Protein AF-A0A6H0A1G0-F1 (afdb_monomer_lite)

pLDDT: mean 89.97, std 9.57, range [40.38, 98.12]

Sequence (195 aa):
MTTATLTSKGQLTVPKEIREFLKIDTGDTIEFVTDPKTNSVTISKKGKLCPTCNGSAILESNNLPCFVCNESGYINLDNGIIPYIMMGIPNRKYKINVSITNQKIDDTNRIQFNIMPKIELISEEYSRELLDSIQDTLQIMIIEEFSPKSVSSEELFKMPSDILLEEILDLVTTKTAKEKVNLWFRYERTPFNKN

Structure (mmCIF, N/CA/C/O backbone):
data_AF-A0A6H0A1G0-F1
#
_entry.id   AF-A0A6H0A1G0-F1
#
loop_
_atom_site.group_PDB
_atom_site.id
_atom_site.type_symbol
_atom_site.label_atom_id
_atom_site.label_alt_id
_atom_site.label_comp_id
_atom_site.label_asym_id
_atom_site.label_entity_id
_atom_site.label_seq_id
_atom_site.pdbx_PDB_ins_code
_atom_site.Cartn_x
_atom_site.Cartn_y
_atom_site.Cartn_z
_atom_site.occupancy
_atom_site.B_iso_or_equiv
_atom_site.auth_seq_id
_atom_site.auth_comp_id
_atom_site.auth_asym_id
_atom_site.auth_atom_id
_atom_site.pdbx_PDB_model_num
ATOM 1 N N . MET A 1 1 ? -2.580 8.389 34.361 1.00 73.06 1 MET A N 1
ATOM 2 C CA . MET A 1 1 ? -3.949 7.978 33.987 1.00 73.06 1 MET A CA 1
ATOM 3 C C . MET A 1 1 ? -4.635 9.218 33.462 1.00 73.06 1 MET A C 1
ATOM 5 O O . MET A 1 1 ? -4.773 10.169 34.220 1.00 73.06 1 MET A O 1
ATOM 9 N N . THR A 1 2 ? -4.964 9.242 32.176 1.00 83.81 2 THR A N 1
ATOM 10 C CA . THR A 1 2 ? -5.506 10.435 31.513 1.00 83.81 2 THR A CA 1
ATOM 11 C C . THR A 1 2 ? -7.004 10.226 31.313 1.00 83.81 2 THR A C 1
ATOM 13 O O . THR A 1 2 ? -7.416 9.168 30.845 1.00 83.81 2 THR A O 1
ATOM 16 N N . THR A 1 3 ? -7.825 11.191 31.724 1.00 87.12 3 THR A N 1
ATOM 17 C CA . THR A 1 3 ? -9.290 11.121 31.630 1.00 87.12 3 THR A CA 1
ATOM 18 C C . THR A 1 3 ? -9.810 12.169 30.649 1.00 87.12 3 THR A C 1
ATOM 20 O O . THR A 1 3 ? -9.157 13.180 30.391 1.00 87.12 3 THR A O 1
ATOM 23 N N . ALA A 1 4 ? -10.985 11.917 30.076 1.00 89.12 4 ALA A N 1
ATOM 24 C CA . ALA A 1 4 ? -11.684 12.853 29.206 1.00 89.12 4 ALA A CA 1
ATOM 25 C C . ALA A 1 4 ? -13.175 12.855 29.555 1.00 89.12 4 ALA A C 1
ATOM 27 O O . ALA A 1 4 ? -13.741 11.819 29.904 1.00 89.12 4 ALA A O 1
ATOM 28 N N . THR A 1 5 ? -13.806 14.024 29.469 1.00 92.31 5 THR A N 1
ATOM 29 C CA . THR A 1 5 ? -15.229 14.197 29.779 1.00 92.31 5 THR A CA 1
ATOM 30 C C . THR A 1 5 ? -16.052 14.086 28.505 1.00 92.31 5 THR A C 1
ATOM 32 O O . THR A 1 5 ? -15.745 14.738 27.506 1.00 92.31 5 THR A O 1
ATOM 35 N N . LEU A 1 6 ? -17.118 13.288 28.548 1.00 92.56 6 LEU A N 1
ATOM 36 C CA . LEU A 1 6 ? -18.106 13.237 27.479 1.00 92.56 6 LEU A CA 1
ATOM 37 C C . LEU A 1 6 ? -18.897 14.549 27.462 1.00 92.56 6 LEU A C 1
ATOM 39 O O . LEU A 1 6 ? -19.506 14.939 28.458 1.00 92.56 6 LEU A O 1
ATOM 43 N N . THR A 1 7 ? -18.881 15.243 26.332 1.00 93.81 7 THR A N 1
ATOM 44 C CA . THR A 1 7 ? -19.671 16.467 26.160 1.00 93.81 7 THR A CA 1
ATOM 45 C C . THR A 1 7 ? -21.161 16.148 26.018 1.00 93.81 7 THR A C 1
ATOM 47 O O . THR A 1 7 ? -21.547 15.027 25.687 1.00 93.81 7 THR A O 1
ATOM 50 N N . SER A 1 8 ? -22.022 17.158 26.170 1.00 91.69 8 SER A N 1
ATOM 51 C CA . SER A 1 8 ? -23.473 17.019 25.954 1.00 91.69 8 SER A CA 1
ATOM 52 C C . SER A 1 8 ? -23.854 16.574 24.537 1.00 91.69 8 SER A C 1
ATOM 54 O O . SER A 1 8 ? -24.957 16.082 24.325 1.00 91.69 8 SER A O 1
ATOM 56 N N . LYS A 1 9 ? -22.943 16.718 23.568 1.00 94.75 9 LYS A N 1
ATOM 57 C CA . LYS A 1 9 ? -23.108 16.250 22.185 1.00 94.75 9 LYS A CA 1
ATOM 58 C C . LYS A 1 9 ? -22.614 14.815 21.967 1.00 94.75 9 LYS A C 1
ATOM 60 O O . LYS A 1 9 ? -22.512 14.385 20.824 1.00 94.75 9 LYS A O 1
ATOM 65 N N . GLY A 1 10 ? -22.251 14.094 23.029 1.00 91.56 10 GLY A N 1
ATOM 66 C CA . GLY A 1 10 ? -21.721 12.733 22.931 1.00 91.56 10 GLY A CA 1
ATOM 67 C C . GLY A 1 10 ? -20.302 12.654 22.356 1.00 91.56 10 GLY A C 1
ATOM 68 O O . GLY A 1 10 ? -19.885 11.594 21.908 1.00 91.56 10 GLY A O 1
ATOM 69 N N . GLN A 1 11 ? -19.552 13.760 22.348 1.00 92.88 11 GLN A N 1
ATOM 70 C CA . GLN A 1 11 ? -18.170 13.788 21.860 1.00 92.88 11 GLN A CA 1
ATOM 71 C C . GLN A 1 11 ? -17.193 13.606 23.022 1.00 92.88 11 GLN A C 1
ATOM 73 O O . GLN A 1 11 ? -17.348 14.260 24.058 1.00 92.88 11 GLN A O 1
ATOM 78 N N . LEU A 1 12 ? -16.180 12.763 22.824 1.00 91.31 12 LEU A N 1
ATOM 79 C CA . LEU A 1 12 ? -15.031 12.602 23.712 1.00 91.31 12 LEU A CA 1
ATOM 80 C C . LEU A 1 12 ? -13.785 13.155 23.011 1.00 91.31 12 LEU A C 1
ATOM 82 O O . LEU A 1 12 ? -13.520 12.820 21.858 1.00 91.31 12 LEU A O 1
ATOM 86 N N . THR A 1 13 ? -12.996 13.965 23.710 1.00 90.75 13 THR A N 1
ATOM 87 C CA . THR A 1 13 ? -11.708 14.439 23.193 1.00 90.75 13 THR A CA 1
ATOM 88 C C . THR A 1 13 ? -10.614 13.442 23.549 1.00 90.75 13 THR A C 1
ATOM 90 O O . THR A 1 13 ? -10.394 13.182 24.730 1.00 90.75 13 THR A O 1
ATOM 93 N N . VAL A 1 14 ? -9.886 12.925 22.554 1.00 90.56 14 VAL A N 1
ATOM 94 C CA . VAL A 1 14 ? -8.686 12.113 22.807 1.00 90.56 14 VAL A CA 1
ATOM 95 C C . VAL A 1 14 ? -7.584 13.032 23.362 1.00 90.56 14 VAL A C 1
ATOM 97 O O . VAL A 1 14 ? -7.175 13.974 22.666 1.00 90.56 14 VAL A O 1
ATOM 100 N N . PRO A 1 15 ? -7.105 12.813 24.603 1.00 91.75 15 PRO A N 1
ATOM 101 C CA . PRO A 1 15 ? -6.085 13.663 25.210 1.00 91.75 15 PRO A CA 1
ATOM 102 C C . PRO A 1 15 ? -4.814 13.736 24.359 1.00 91.75 15 PRO A C 1
ATOM 104 O O . PRO A 1 15 ? -4.459 12.767 23.690 1.00 91.75 15 PRO A O 1
ATOM 107 N N . LYS A 1 16 ? -4.116 14.879 24.398 1.00 91.12 16 LYS A N 1
ATOM 108 C CA . LYS A 1 16 ? -2.924 15.136 23.568 1.00 91.12 16 LYS A CA 1
ATOM 109 C C . LYS A 1 16 ? -1.878 14.022 23.690 1.00 91.12 16 LYS A C 1
ATOM 111 O O . LYS A 1 16 ? -1.447 13.506 22.671 1.00 91.12 16 LYS A O 1
ATOM 116 N N . GLU A 1 17 ? -1.570 13.602 24.914 1.00 90.88 17 GLU A N 1
ATOM 117 C CA . GLU A 1 17 ? -0.605 12.529 25.197 1.00 90.88 17 GLU A CA 1
ATOM 118 C C . GLU A 1 17 ? -0.975 11.208 24.505 1.00 90.88 17 GLU A C 1
ATOM 120 O O . GLU A 1 17 ? -0.115 10.525 23.960 1.00 90.88 17 GLU A O 1
ATOM 125 N N . ILE A 1 18 ? -2.269 10.865 24.478 1.00 90.62 18 ILE A N 1
ATOM 126 C CA . ILE A 1 18 ? -2.763 9.649 23.821 1.00 90.62 18 ILE A CA 1
ATOM 127 C C . ILE A 1 18 ? -2.725 9.803 22.298 1.00 90.62 18 ILE A C 1
ATOM 129 O O . ILE A 1 18 ? -2.357 8.857 21.608 1.00 90.62 18 ILE A O 1
ATOM 133 N N . ARG A 1 19 ? -3.065 10.986 21.765 1.00 90.88 19 ARG A N 1
ATOM 134 C CA . ARG A 1 19 ? -2.966 11.259 20.322 1.00 90.88 19 ARG A CA 1
ATOM 135 C C . ARG A 1 19 ? -1.532 11.161 19.826 1.00 90.88 19 ARG A C 1
ATOM 137 O O . ARG A 1 19 ? -1.302 10.511 18.819 1.00 90.88 19 ARG A O 1
ATOM 144 N N . GLU A 1 20 ? -0.583 11.754 20.543 1.00 90.12 20 GLU A N 1
ATOM 145 C CA . GLU A 1 20 ? 0.841 11.689 20.197 1.00 90.12 20 GLU A CA 1
ATOM 146 C C . GLU A 1 20 ? 1.367 10.254 20.292 1.00 90.12 20 GLU A C 1
ATOM 148 O O . GLU A 1 20 ? 2.048 9.785 19.383 1.00 90.12 20 GLU A O 1
ATOM 153 N N . PHE A 1 21 ? 0.989 9.527 21.348 1.00 88.06 21 PHE A N 1
ATOM 154 C CA . PHE A 1 21 ? 1.384 8.133 21.530 1.00 88.06 21 PHE A CA 1
ATOM 155 C C . PHE A 1 21 ? 0.849 7.213 20.423 1.00 88.06 21 PHE A C 1
ATOM 157 O O . PHE A 1 21 ? 1.590 6.388 19.892 1.00 88.06 21 PHE A O 1
ATOM 164 N N . LEU A 1 22 ? -0.425 7.366 20.051 1.00 85.31 22 LEU A N 1
ATOM 165 C CA . LEU A 1 22 ? -1.078 6.569 19.006 1.00 85.31 22 LEU A CA 1
ATOM 166 C C . LEU A 1 22 ? -0.901 7.148 17.593 1.00 85.31 22 LEU A C 1
ATOM 168 O O . LEU A 1 22 ? -1.444 6.582 16.645 1.00 85.31 22 LEU A O 1
ATOM 172 N N . LYS A 1 23 ? -0.176 8.269 17.449 1.00 86.88 23 LYS A N 1
ATOM 173 C CA . LYS A 1 23 ? -0.014 9.027 16.195 1.00 86.88 23 LYS A CA 1
ATOM 174 C C . LYS A 1 23 ? -1.352 9.293 15.493 1.00 86.88 23 LYS A C 1
ATOM 176 O O . LYS A 1 23 ? -1.512 9.016 14.305 1.00 86.88 23 LYS A O 1
ATOM 181 N N . ILE A 1 24 ? -2.340 9.753 16.258 1.00 87.00 24 ILE A N 1
ATOM 182 C CA . ILE A 1 24 ? -3.670 10.105 15.755 1.00 87.00 24 ILE A CA 1
ATOM 183 C C . ILE A 1 24 ? -3.677 11.581 15.365 1.00 87.00 24 ILE A C 1
ATOM 185 O O . ILE A 1 24 ? -3.591 12.459 16.230 1.00 87.00 24 ILE A O 1
ATOM 189 N N . ASP A 1 25 ? -3.874 11.827 14.077 1.00 85.56 25 ASP A N 1
ATOM 190 C CA . ASP A 1 25 ? -3.987 13.142 13.469 1.00 85.56 25 ASP A CA 1
ATOM 191 C C . ASP A 1 25 ? -5.432 13.456 13.056 1.00 85.56 25 ASP A C 1
ATOM 193 O O . ASP A 1 25 ? -6.326 12.605 13.022 1.00 85.56 25 ASP A O 1
ATOM 197 N N . THR A 1 26 ? -5.692 14.730 12.767 1.00 84.94 26 THR A N 1
ATOM 198 C CA . THR A 1 26 ? -7.000 15.173 12.275 1.00 84.94 26 THR A CA 1
ATOM 199 C C . THR A 1 26 ? -7.345 14.454 10.970 1.00 84.94 26 THR A C 1
ATOM 201 O O . THR A 1 26 ? -6.572 14.488 10.019 1.00 84.94 26 THR A O 1
ATOM 204 N N . GLY A 1 27 ? -8.536 13.853 10.910 1.00 80.25 27 GLY A N 1
ATOM 205 C CA . GLY A 1 27 ? -9.011 13.105 9.741 1.00 80.25 27 GLY A CA 1
ATOM 206 C C . GLY A 1 27 ? -8.752 11.598 9.811 1.00 80.25 27 GLY A C 1
ATOM 207 O O . GLY A 1 27 ? -9.331 10.858 9.016 1.00 80.25 27 GLY A O 1
ATOM 208 N N . ASP A 1 28 ? -7.965 11.125 10.783 1.00 81.94 28 ASP A N 1
ATOM 209 C CA . ASP A 1 28 ? -7.807 9.693 11.019 1.00 81.94 28 ASP A CA 1
ATOM 210 C C . ASP A 1 28 ? -9.130 9.046 11.445 1.00 81.94 28 ASP A C 1
ATOM 212 O O . ASP A 1 28 ? -9.919 9.593 12.220 1.00 81.94 28 ASP A O 1
ATOM 216 N N . THR A 1 29 ? -9.359 7.830 10.954 1.00 83.50 29 THR A N 1
ATOM 217 C CA . THR A 1 29 ? -10.499 7.014 11.376 1.00 83.50 29 THR A CA 1
ATOM 218 C C . THR A 1 29 ? -10.122 6.232 12.629 1.00 83.50 29 THR A C 1
ATOM 220 O O . THR A 1 29 ? -9.091 5.566 12.656 1.00 83.50 29 THR A O 1
ATOM 223 N N . ILE A 1 30 ? -10.965 6.277 13.660 1.00 86.62 30 ILE A N 1
ATOM 224 C CA . ILE A 1 30 ? -10.773 5.526 14.906 1.00 86.62 30 ILE A CA 1
ATOM 225 C C . ILE A 1 30 ? -11.772 4.375 14.954 1.00 86.62 30 ILE A C 1
ATOM 227 O O . ILE A 1 30 ? -12.968 4.566 14.733 1.00 86.62 30 ILE A O 1
ATOM 231 N N . GLU A 1 31 ? -11.276 3.177 15.226 1.00 87.00 31 GLU A N 1
ATOM 232 C CA . GLU A 1 31 ? -12.092 2.001 15.484 1.00 87.00 31 GLU A CA 1
ATOM 233 C C . GLU A 1 31 ? -12.394 1.901 16.981 1.00 87.00 31 GLU A C 1
ATOM 235 O O . GLU A 1 31 ? -11.521 2.105 17.826 1.00 87.00 31 GLU A O 1
ATOM 240 N N . PHE A 1 32 ? -13.654 1.604 17.297 1.00 90.00 32 PHE A N 1
ATOM 241 C CA . PHE A 1 32 ? -14.140 1.405 18.655 1.00 90.00 32 PHE A CA 1
ATOM 242 C C . PHE A 1 32 ? -14.609 -0.039 18.792 1.00 90.00 32 PHE A C 1
ATOM 244 O O . PHE A 1 32 ? -15.516 -0.468 18.079 1.00 90.00 32 PHE A O 1
ATOM 251 N N . VAL A 1 33 ? -14.020 -0.772 19.733 1.00 90.50 33 VAL A N 1
ATOM 252 C CA . VAL A 1 33 ? -14.414 -2.146 20.053 1.00 90.50 33 VAL A CA 1
ATOM 253 C C . VAL A 1 33 ? -14.913 -2.185 21.489 1.00 90.50 33 VAL A C 1
ATOM 255 O O . VAL A 1 33 ? -14.173 -1.878 22.422 1.00 90.50 33 VAL A O 1
ATOM 258 N N . THR A 1 34 ? -16.180 -2.546 21.672 1.00 94.88 34 THR A N 1
ATOM 259 C CA . THR A 1 34 ? -16.794 -2.710 22.995 1.00 94.88 34 THR A CA 1
ATOM 260 C C . THR A 1 34 ? -16.495 -4.098 23.553 1.00 94.88 34 THR A C 1
ATOM 262 O O . THR A 1 34 ? -16.713 -5.089 22.855 1.00 94.88 34 THR A O 1
ATOM 265 N N . ASP A 1 35 ? -16.095 -4.184 24.819 1.00 94.69 35 ASP A N 1
ATOM 266 C CA . ASP A 1 35 ? -16.050 -5.434 25.578 1.00 94.69 35 ASP A CA 1
ATOM 267 C C . ASP A 1 35 ? -17.160 -5.440 26.647 1.00 94.69 35 ASP A C 1
ATOM 269 O O . ASP A 1 35 ? -17.026 -4.795 27.694 1.00 94.69 35 ASP A O 1
ATOM 273 N N . PRO A 1 36 ? -18.259 -6.188 26.421 1.00 94.56 36 PRO A N 1
ATOM 274 C CA . PRO A 1 36 ? -19.371 -6.265 27.363 1.00 94.56 36 PRO A CA 1
ATOM 275 C C . PRO A 1 36 ? -19.003 -6.891 28.712 1.00 94.56 36 PRO A C 1
ATOM 277 O O . PRO A 1 36 ? -19.686 -6.638 29.699 1.00 94.56 36 PRO A O 1
ATOM 280 N N . LYS A 1 37 ? -17.951 -7.722 28.780 1.00 96.12 37 LYS A N 1
ATOM 281 C CA . LYS A 1 37 ? -17.573 -8.424 30.018 1.00 96.12 37 LYS A CA 1
ATOM 282 C C . LYS A 1 37 ? -16.894 -7.490 31.007 1.00 96.12 37 LYS A C 1
ATOM 284 O O . LYS A 1 37 ? -17.118 -7.597 32.209 1.00 96.12 37 LYS A O 1
ATOM 289 N N . THR A 1 38 ? -16.055 -6.595 30.495 1.00 95.81 38 THR A N 1
ATOM 290 C CA . THR A 1 38 ? -15.317 -5.613 31.299 1.00 95.81 38 THR A CA 1
ATOM 291 C C . THR A 1 38 ? -15.997 -4.247 31.331 1.00 95.81 38 THR A C 1
ATOM 293 O O . THR A 1 38 ? -15.533 -3.358 32.042 1.00 95.81 38 THR A O 1
ATOM 296 N N . ASN A 1 39 ? -17.100 -4.082 30.588 1.00 94.50 39 ASN A N 1
ATOM 297 C CA . ASN A 1 39 ? -17.787 -2.810 30.377 1.00 94.50 39 ASN A CA 1
ATOM 298 C C . ASN A 1 39 ? -16.815 -1.709 29.921 1.00 94.50 39 ASN A C 1
ATOM 300 O O . ASN A 1 39 ? -16.806 -0.595 30.448 1.00 94.50 39 ASN A O 1
ATOM 304 N N . SER A 1 40 ? -15.948 -2.057 28.970 1.00 94.12 40 SER A N 1
ATOM 305 C CA . SER A 1 40 ? -14.893 -1.176 28.476 1.00 94.12 40 SER A CA 1
ATOM 306 C C . SER A 1 40 ? -14.964 -1.001 26.961 1.00 94.12 40 SER A C 1
ATOM 308 O O . SER A 1 40 ? -15.618 -1.767 26.249 1.00 94.12 40 SER A O 1
ATOM 310 N N . VAL A 1 41 ? -14.302 0.044 26.467 1.00 91.56 41 VAL A N 1
ATOM 311 C CA . VAL A 1 41 ? -14.138 0.304 25.036 1.00 91.56 41 VAL A CA 1
ATOM 312 C C . VAL A 1 41 ? -12.654 0.423 24.750 1.00 91.56 41 VAL A C 1
ATOM 314 O O . VAL A 1 41 ? -11.956 1.211 25.388 1.00 91.56 41 VAL A O 1
ATOM 317 N N . THR A 1 42 ? -12.183 -0.349 23.779 1.00 90.94 42 THR A N 1
ATOM 318 C CA . THR A 1 42 ? -10.842 -0.201 23.220 1.00 90.94 42 THR A CA 1
ATOM 319 C C . THR A 1 42 ? -10.934 0.680 21.986 1.00 90.94 42 THR A C 1
ATOM 321 O O . THR A 1 42 ? -11.811 0.480 21.145 1.00 90.94 42 THR A O 1
ATOM 324 N N . ILE A 1 43 ? -10.033 1.655 21.897 1.00 88.25 43 ILE A N 1
ATOM 325 C CA . ILE A 1 43 ? -9.878 2.506 20.720 1.00 88.25 43 ILE A CA 1
ATOM 326 C C . ILE A 1 43 ? -8.570 2.171 20.016 1.00 88.25 43 ILE A C 1
ATOM 328 O O . ILE A 1 43 ? -7.531 2.012 20.659 1.00 88.25 43 ILE A O 1
ATOM 332 N N . SER A 1 44 ? -8.617 2.087 18.696 1.00 85.81 44 SER A N 1
ATOM 333 C CA . SER A 1 44 ? -7.450 1.870 17.845 1.00 85.81 44 SER A CA 1
ATOM 334 C C . SER A 1 44 ? -7.512 2.815 16.652 1.00 85.81 44 SER A C 1
ATOM 336 O O . SER A 1 44 ? -8.585 3.135 16.137 1.00 85.81 44 SER A O 1
ATOM 338 N N . LYS A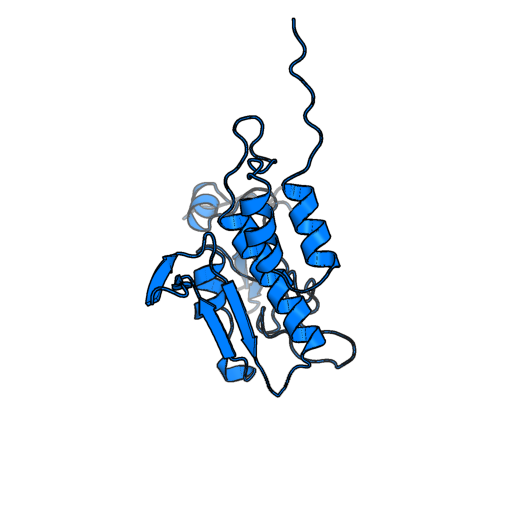 1 45 ? -6.349 3.290 16.196 1.00 85.06 45 LYS A N 1
ATOM 339 C CA . LYS A 1 45 ? -6.267 3.984 14.912 1.00 85.06 45 LYS A CA 1
ATOM 340 C C . LYS A 1 45 ? -6.582 2.963 13.824 1.00 85.06 45 LYS A C 1
ATOM 342 O O . LYS A 1 45 ? -5.878 1.963 13.685 1.00 85.06 45 LYS A O 1
ATOM 347 N N . LYS A 1 46 ? -7.657 3.196 13.077 1.00 80.50 46 LYS A N 1
ATOM 348 C CA . LYS A 1 46 ? -7.976 2.382 11.911 1.00 80.50 46 LYS A CA 1
ATOM 349 C C . LYS A 1 46 ? -6.982 2.746 10.813 1.00 80.50 46 LYS A C 1
ATOM 351 O O . LYS A 1 46 ? -6.632 3.915 10.651 1.00 80.50 46 LYS A O 1
ATOM 356 N N . GLY A 1 47 ? -6.506 1.742 10.081 1.00 83.62 47 GLY A N 1
ATOM 357 C CA . GLY A 1 47 ? -5.628 1.969 8.936 1.00 83.62 47 GLY A CA 1
ATOM 358 C C . GLY A 1 47 ? -6.280 2.866 7.878 1.00 83.62 47 GLY A C 1
ATOM 359 O O . GLY A 1 47 ? -7.466 3.196 7.948 1.00 83.62 47 GLY A O 1
ATOM 360 N N . LYS A 1 48 ? -5.524 3.233 6.845 1.00 87.94 48 LYS A N 1
ATOM 361 C CA . LYS A 1 48 ? -6.103 3.872 5.659 1.00 87.94 48 LYS A CA 1
ATOM 362 C C . LYS A 1 48 ? -7.013 2.877 4.944 1.00 87.94 48 LYS A C 1
ATOM 364 O O . LYS A 1 48 ? -6.756 1.674 4.973 1.00 87.94 48 LYS A O 1
ATOM 369 N N . LEU A 1 49 ? -8.072 3.365 4.300 1.00 91.19 49 LEU A N 1
ATOM 370 C CA . LEU A 1 49 ? -8.914 2.516 3.460 1.00 91.19 49 LEU A CA 1
ATOM 371 C C . LEU A 1 49 ? -8.033 1.834 2.409 1.00 91.19 49 LEU A C 1
ATOM 373 O O . LEU A 1 49 ? -7.197 2.489 1.786 1.00 91.19 49 LEU A O 1
ATOM 377 N N . CYS A 1 50 ? -8.185 0.524 2.236 1.00 94.06 50 CYS A N 1
ATOM 378 C CA . CYS A 1 50 ? -7.388 -0.206 1.263 1.00 94.06 50 CYS A CA 1
ATOM 379 C C . CYS A 1 50 ? -7.712 0.312 -0.146 1.00 94.06 50 CYS A C 1
ATOM 381 O O . CYS A 1 50 ? -8.852 0.141 -0.582 1.00 94.06 50 CYS A O 1
ATOM 383 N N . PRO A 1 51 ? -6.746 0.894 -0.879 1.00 93.50 51 PRO A N 1
ATOM 384 C CA . PRO A 1 51 ? -7.010 1.497 -2.185 1.00 93.50 51 PRO A CA 1
ATOM 385 C C . PRO A 1 51 ? -7.378 0.450 -3.240 1.00 93.50 51 PRO A C 1
ATOM 387 O O . PRO A 1 51 ? -8.018 0.772 -4.231 1.00 93.50 51 PRO A O 1
ATOM 390 N N . THR A 1 52 ? -7.012 -0.810 -3.004 1.00 94.12 52 THR A N 1
ATOM 391 C CA . THR A 1 52 ? -7.245 -1.920 -3.924 1.00 94.12 52 THR A CA 1
ATOM 392 C C . THR A 1 52 ? -8.679 -2.448 -3.884 1.00 94.12 52 THR A C 1
ATOM 394 O O . THR A 1 52 ? -9.270 -2.700 -4.924 1.00 94.12 52 THR A O 1
ATOM 397 N N . CYS A 1 53 ? -9.253 -2.622 -2.688 1.00 94.25 53 CYS A N 1
ATOM 398 C CA . CYS A 1 53 ? -10.624 -3.137 -2.523 1.00 94.25 53 CYS A CA 1
ATOM 399 C C . CYS A 1 53 ? -11.625 -2.064 -2.080 1.00 94.25 53 CYS A C 1
ATOM 401 O O . CYS A 1 53 ? -12.797 -2.364 -1.854 1.00 94.25 53 CYS A O 1
ATOM 403 N N . ASN A 1 54 ? -11.160 -0.828 -1.888 1.00 92.12 54 ASN A N 1
ATOM 404 C CA . ASN A 1 54 ? -11.943 0.300 -1.394 1.00 92.12 54 ASN A CA 1
ATOM 405 C C . ASN A 1 54 ? -12.747 -0.025 -0.116 1.00 92.12 54 ASN A C 1
ATOM 407 O O . ASN A 1 54 ? -13.910 0.343 0.021 1.00 92.12 54 ASN A O 1
ATOM 411 N N . GLY A 1 55 ? -12.147 -0.786 0.804 1.00 91.38 55 GLY A N 1
ATOM 412 C CA . GLY A 1 55 ? -12.783 -1.189 2.063 1.00 91.38 55 GLY A CA 1
ATOM 413 C C . GLY A 1 55 ? -13.687 -2.416 2.007 1.00 91.38 55 GLY A C 1
ATOM 414 O O . GLY A 1 55 ? -14.055 -2.918 3.062 1.00 91.38 55 GLY A O 1
ATOM 415 N N . SER A 1 56 ? -14.011 -2.936 0.821 1.00 92.75 56 SER A N 1
ATOM 416 C CA . SER A 1 56 ? -14.919 -4.086 0.686 1.00 92.75 56 SER A CA 1
ATOM 417 C C . SER A 1 56 ? -14.327 -5.415 1.162 1.00 92.75 56 SER A C 1
ATOM 419 O O . SER A 1 56 ? -15.066 -6.383 1.297 1.00 92.75 56 SER A O 1
ATOM 421 N N . ALA A 1 57 ? -13.006 -5.470 1.385 1.00 93.81 57 ALA A N 1
ATOM 422 C CA . ALA A 1 57 ? -12.240 -6.679 1.708 1.00 93.81 57 ALA A CA 1
ATOM 423 C C . ALA A 1 57 ? -12.240 -7.772 0.619 1.00 93.81 57 ALA A C 1
ATOM 425 O O . ALA A 1 57 ? -11.564 -8.791 0.774 1.00 93.81 57 ALA A O 1
ATOM 426 N N . ILE A 1 58 ? -12.919 -7.534 -0.504 1.00 93.88 58 ILE A N 1
ATOM 427 C CA . ILE A 1 58 ? -13.122 -8.479 -1.602 1.00 93.88 58 ILE A CA 1
ATOM 428 C C . ILE A 1 58 ? -12.622 -7.831 -2.899 1.00 93.88 58 ILE A C 1
ATOM 430 O O . ILE A 1 58 ? -12.718 -6.619 -3.088 1.00 93.88 58 ILE A O 1
ATOM 434 N N . LEU A 1 59 ? -12.036 -8.634 -3.781 1.00 90.38 59 LEU A N 1
ATOM 435 C CA . LEU A 1 59 ? -11.559 -8.218 -5.093 1.00 90.38 59 LEU A CA 1
ATOM 436 C C . LEU A 1 59 ? -12.529 -8.712 -6.168 1.00 90.38 59 LEU A C 1
ATOM 438 O O . LEU A 1 59 ? -12.646 -9.917 -6.396 1.00 90.38 59 LEU A O 1
ATOM 442 N N . GLU A 1 60 ? -13.180 -7.749 -6.826 1.00 71.38 60 GLU A N 1
ATOM 443 C CA . GLU A 1 60 ? -13.989 -7.906 -8.044 1.00 71.38 60 GLU A CA 1
ATOM 444 C C . GLU A 1 60 ? -15.080 -9.004 -8.014 1.00 71.38 60 GLU A C 1
ATOM 446 O O . GLU A 1 60 ? -15.449 -9.560 -6.979 1.00 71.38 60 GLU A O 1
ATOM 451 N N . SER A 1 61 ? -15.655 -9.277 -9.191 1.00 63.09 61 SER A N 1
ATOM 452 C CA . SER A 1 61 ? -16.780 -10.185 -9.450 1.00 63.09 61 SER A CA 1
ATOM 453 C C . SER A 1 61 ? -16.530 -11.641 -9.050 1.00 63.09 61 SER A C 1
ATOM 455 O O . SER A 1 61 ? -17.484 -12.392 -8.866 1.00 63.09 61 SER A O 1
ATOM 457 N N . ASN A 1 62 ? -15.266 -12.045 -8.902 1.00 64.50 62 ASN A N 1
ATOM 458 C CA . ASN A 1 62 ? -14.880 -13.420 -8.577 1.00 64.50 62 ASN A CA 1
ATOM 459 C C . ASN A 1 62 ? -14.919 -13.720 -7.072 1.00 64.50 62 ASN A C 1
ATOM 461 O O . ASN A 1 62 ? -14.592 -14.835 -6.669 1.00 64.50 62 ASN A O 1
ATOM 465 N N . ASN A 1 63 ? -15.322 -12.746 -6.245 1.00 86.25 63 ASN A N 1
ATOM 466 C CA . ASN A 1 63 ? -15.471 -12.897 -4.797 1.00 86.25 63 ASN A CA 1
ATOM 467 C C . ASN A 1 63 ? -14.176 -13.378 -4.107 1.00 86.25 63 ASN A C 1
ATOM 469 O O . ASN A 1 63 ? -14.215 -14.125 -3.128 1.00 86.25 63 ASN A O 1
ATOM 473 N N . LEU A 1 64 ? -13.020 -12.973 -4.648 1.00 92.50 64 LEU A N 1
ATOM 474 C CA . LEU A 1 64 ? -11.715 -13.343 -4.110 1.00 92.50 64 LEU A CA 1
ATOM 475 C C . LEU A 1 64 ? -11.362 -12.454 -2.912 1.00 92.50 64 LEU A C 1
ATOM 477 O O . LEU A 1 64 ? -11.653 -11.256 -2.931 1.00 92.50 64 LEU A O 1
ATOM 481 N N . PRO A 1 65 ? -10.690 -12.985 -1.879 1.00 95.31 65 PRO A N 1
ATOM 482 C CA . PRO A 1 65 ? -10.262 -12.175 -0.748 1.00 95.31 65 PRO A CA 1
ATOM 483 C C . PRO A 1 65 ? -9.184 -11.171 -1.171 1.00 95.31 65 PRO A C 1
ATOM 485 O O . PRO A 1 65 ? -8.255 -11.499 -1.922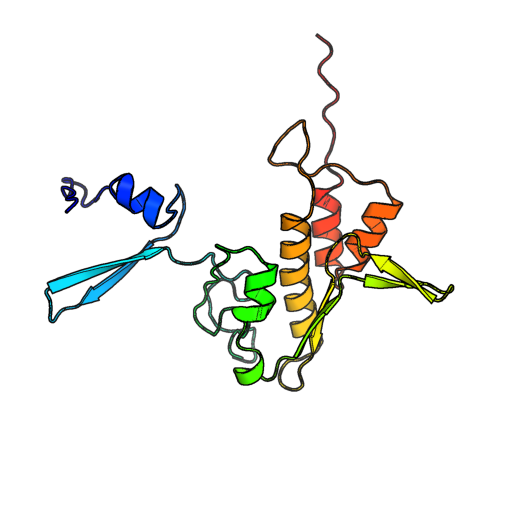 1.00 95.31 65 PRO A O 1
ATOM 488 N N . CYS A 1 66 ? -9.275 -9.946 -0.649 1.00 96.31 66 CYS A N 1
ATOM 489 C CA . CYS A 1 66 ? -8.256 -8.928 -0.870 1.00 96.31 66 CYS A CA 1
ATOM 490 C C . CYS A 1 66 ? -6.987 -9.247 -0.082 1.00 96.31 66 CYS A C 1
ATOM 492 O O . CYS A 1 66 ? -6.914 -9.029 1.131 1.00 96.31 66 CYS A O 1
ATOM 494 N N . PHE A 1 67 ? -5.966 -9.726 -0.794 1.00 96.31 67 PHE A N 1
ATOM 495 C CA . PHE A 1 67 ? -4.691 -10.093 -0.188 1.00 96.31 67 PHE A CA 1
ATOM 496 C C . PHE A 1 67 ? -3.901 -8.891 0.321 1.00 96.31 67 PHE A C 1
ATOM 498 O O . PHE A 1 67 ? -3.167 -9.032 1.294 1.00 96.31 67 PHE A O 1
ATOM 505 N N . VAL A 1 68 ? -4.074 -7.713 -0.291 1.00 96.38 68 VAL A N 1
ATOM 506 C CA . VAL A 1 68 ? -3.382 -6.487 0.124 1.00 96.38 68 VAL A CA 1
ATOM 507 C C . VAL A 1 68 ? -3.753 -6.168 1.568 1.00 96.38 68 VAL A C 1
ATOM 509 O O . VAL A 1 68 ? -2.891 -6.180 2.434 1.00 96.38 68 VAL A O 1
ATOM 512 N N . CYS A 1 69 ? -5.043 -5.993 1.868 1.00 95.62 69 CYS A N 1
ATOM 513 C CA . CYS A 1 69 ? -5.504 -5.665 3.220 1.00 95.62 69 CYS A CA 1
ATOM 514 C C . CYS A 1 69 ? -5.775 -6.875 4.121 1.00 95.62 69 CYS A C 1
ATOM 516 O O . CYS A 1 69 ? -6.286 -6.688 5.227 1.00 95.62 69 CYS A O 1
ATOM 518 N N . ASN A 1 70 ? -5.480 -8.096 3.661 1.00 95.25 70 ASN A N 1
ATOM 519 C CA . ASN A 1 70 ? -5.789 -9.339 4.371 1.00 95.25 70 ASN A CA 1
ATOM 520 C C . ASN A 1 70 ? -7.255 -9.386 4.851 1.00 95.25 70 ASN A C 1
ATOM 522 O O . ASN A 1 70 ? -7.523 -9.616 6.028 1.00 95.25 70 ASN A O 1
ATOM 526 N N . GLU A 1 71 ? -8.192 -9.085 3.947 1.00 94.50 71 GLU A N 1
ATOM 527 C CA . GLU A 1 71 ? -9.647 -9.090 4.200 1.00 94.50 71 GLU A CA 1
ATOM 528 C C . GLU A 1 71 ? -10.136 -8.111 5.288 1.00 94.50 71 GLU A C 1
ATOM 530 O O . GLU A 1 71 ? -11.292 -8.158 5.700 1.00 94.50 71 GLU A O 1
ATOM 535 N N . SER A 1 72 ? -9.295 -7.185 5.753 1.00 92.25 72 SER A N 1
ATOM 536 C CA . SER A 1 72 ? -9.719 -6.196 6.753 1.00 92.25 72 SER A CA 1
ATOM 537 C C . SER A 1 72 ? -10.434 -4.989 6.139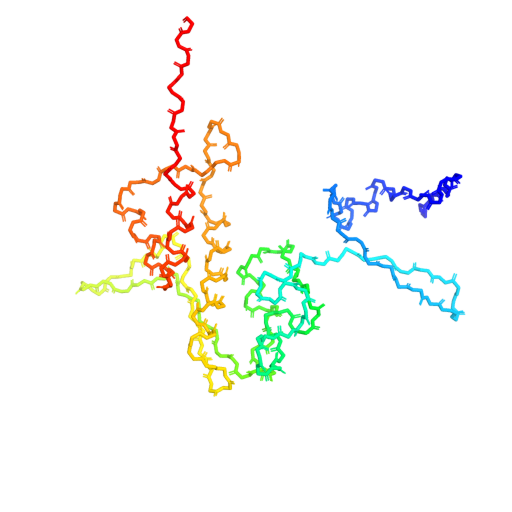 1.00 92.25 72 SER A C 1
ATOM 539 O O . SER A 1 72 ? -11.149 -4.274 6.834 1.00 92.25 72 SER A O 1
ATOM 541 N N . GLY A 1 73 ? -10.203 -4.720 4.850 1.00 92.50 73 GLY A N 1
ATOM 542 C CA . GLY A 1 73 ? -10.621 -3.485 4.178 1.00 92.50 73 GLY A CA 1
ATOM 543 C C . GLY A 1 73 ? -9.704 -2.280 4.440 1.00 92.50 73 GLY A C 1
ATOM 544 O O . GLY A 1 73 ? -9.858 -1.250 3.785 1.00 92.50 73 GLY A O 1
ATOM 545 N N . TYR A 1 74 ? -8.708 -2.402 5.324 1.00 91.88 74 TYR A N 1
ATOM 546 C CA . TYR A 1 74 ? -7.824 -1.304 5.725 1.00 91.88 74 TYR A CA 1
ATOM 547 C C . TYR A 1 74 ? -6.350 -1.716 5.686 1.00 91.88 74 TYR A C 1
ATOM 549 O O . TYR A 1 74 ? -6.003 -2.886 5.805 1.00 91.88 74 TYR A O 1
ATOM 557 N N . ILE A 1 75 ? -5.462 -0.745 5.504 1.00 92.62 75 ILE A N 1
ATOM 558 C CA . ILE A 1 75 ? -4.014 -0.953 5.456 1.00 92.62 75 ILE A CA 1
ATOM 559 C C . ILE A 1 75 ? -3.327 -0.025 6.453 1.00 92.62 75 ILE A C 1
ATOM 561 O O . ILE A 1 75 ? -3.694 1.144 6.579 1.00 92.62 75 ILE A O 1
ATOM 565 N N . ASN A 1 76 ? -2.334 -0.531 7.178 1.00 89.56 76 ASN A N 1
ATOM 566 C CA . ASN A 1 76 ? -1.528 0.287 8.079 1.00 89.56 76 ASN A CA 1
ATOM 567 C C . ASN A 1 76 ? -0.196 0.618 7.393 1.00 89.56 76 ASN A C 1
ATOM 569 O O . ASN A 1 76 ? 0.571 -0.283 7.063 1.00 89.56 76 ASN A O 1
ATOM 573 N N . LEU A 1 77 ? 0.058 1.912 7.190 1.00 89.81 77 LEU A N 1
ATOM 574 C CA . LEU A 1 77 ? 1.259 2.438 6.536 1.00 89.81 77 LEU A CA 1
ATOM 575 C C . LEU A 1 77 ? 2.122 3.269 7.496 1.00 89.81 77 LEU A C 1
ATOM 577 O O . LEU A 1 77 ? 2.880 4.123 7.048 1.00 89.81 77 LEU A O 1
ATOM 581 N N . ASP A 1 78 ? 2.021 3.046 8.808 1.00 85.75 78 ASP A N 1
ATOM 582 C CA . ASP A 1 78 ? 2.728 3.847 9.821 1.00 85.75 78 ASP A CA 1
ATOM 583 C C . ASP A 1 78 ? 4.259 3.789 9.666 1.00 85.75 78 ASP A C 1
ATOM 585 O O . ASP A 1 78 ? 4.963 4.690 10.122 1.00 85.75 78 ASP A O 1
ATOM 589 N N . ASN A 1 79 ? 4.767 2.743 9.004 1.00 89.06 79 ASN A N 1
ATOM 590 C CA . ASN A 1 79 ? 6.185 2.541 8.701 1.00 89.06 79 ASN A CA 1
ATOM 591 C C . ASN A 1 79 ? 6.527 2.750 7.211 1.00 89.06 79 ASN A C 1
ATOM 593 O O . ASN A 1 79 ? 7.625 2.398 6.793 1.00 89.06 79 ASN A O 1
ATOM 597 N N . GLY A 1 80 ? 5.607 3.293 6.410 1.00 92.31 80 GLY A N 1
ATOM 598 C CA . GLY A 1 80 ? 5.775 3.477 4.966 1.00 92.31 80 GLY A CA 1
ATOM 599 C C . GLY A 1 80 ? 5.305 2.288 4.124 1.00 92.31 80 GLY A C 1
ATOM 600 O O . GLY A 1 80 ? 5.000 1.200 4.627 1.00 92.31 80 GLY A O 1
ATOM 601 N N . ILE A 1 81 ? 5.229 2.508 2.812 1.00 95.56 81 ILE A N 1
ATOM 602 C CA . ILE A 1 81 ? 4.676 1.545 1.854 1.00 95.56 81 ILE A CA 1
ATOM 603 C C . ILE A 1 81 ? 5.562 0.313 1.661 1.00 95.56 81 ILE A C 1
ATOM 605 O O . ILE A 1 81 ? 5.049 -0.802 1.579 1.00 95.56 81 ILE A O 1
ATOM 609 N N . ILE A 1 82 ? 6.889 0.470 1.644 1.00 95.69 82 ILE A N 1
ATOM 610 C CA . ILE A 1 82 ? 7.806 -0.655 1.409 1.00 95.69 82 ILE A CA 1
ATOM 611 C C . ILE A 1 82 ? 7.749 -1.681 2.554 1.00 95.69 82 ILE A C 1
ATOM 613 O O . ILE A 1 82 ? 7.513 -2.859 2.264 1.00 95.69 82 ILE A O 1
ATOM 617 N N . PRO A 1 83 ? 7.870 -1.298 3.844 1.00 95.25 83 PRO A N 1
ATOM 618 C CA . PRO A 1 83 ? 7.704 -2.257 4.937 1.00 95.25 83 PRO A CA 1
ATOM 619 C C . PRO A 1 83 ? 6.325 -2.917 4.940 1.00 95.25 83 PRO A C 1
ATOM 621 O O . PRO A 1 83 ? 6.217 -4.109 5.228 1.00 95.25 83 PRO A O 1
ATOM 624 N N . TYR A 1 84 ? 5.278 -2.178 4.564 1.00 95.44 84 TYR A N 1
ATOM 625 C CA . TYR A 1 84 ? 3.940 -2.740 4.437 1.00 95.44 84 TYR A CA 1
ATOM 626 C C . TYR A 1 84 ? 3.850 -3.808 3.336 1.00 95.44 84 TYR A C 1
ATOM 628 O O . TYR A 1 84 ? 3.328 -4.890 3.585 1.00 95.44 84 TYR A O 1
ATOM 636 N N . ILE A 1 85 ? 4.402 -3.566 2.147 1.00 95.69 85 ILE A N 1
ATOM 637 C CA . ILE A 1 85 ? 4.415 -4.564 1.068 1.00 95.69 85 ILE A CA 1
ATOM 638 C C . ILE A 1 85 ? 5.205 -5.812 1.489 1.00 95.69 85 ILE A C 1
ATOM 640 O O . ILE A 1 85 ? 4.769 -6.936 1.245 1.00 95.69 85 ILE A O 1
ATOM 644 N N . MET A 1 86 ? 6.357 -5.627 2.141 1.00 92.88 86 MET A N 1
ATOM 645 C CA . MET A 1 86 ? 7.241 -6.734 2.516 1.00 92.88 86 MET A CA 1
ATOM 646 C C . MET A 1 86 ? 6.718 -7.573 3.688 1.00 92.88 86 MET A C 1
ATOM 648 O O . MET A 1 86 ? 6.962 -8.778 3.726 1.00 92.88 86 MET A O 1
ATOM 652 N N . MET A 1 87 ? 6.050 -6.948 4.662 1.00 91.31 87 MET A N 1
ATOM 653 C CA . MET A 1 87 ? 5.681 -7.595 5.930 1.00 91.31 87 MET A CA 1
ATOM 654 C C . MET A 1 87 ? 4.176 -7.604 6.208 1.00 91.31 87 MET A C 1
ATOM 656 O O . MET A 1 87 ? 3.695 -8.474 6.930 1.00 91.31 87 MET A O 1
ATOM 660 N N . GLY A 1 88 ? 3.439 -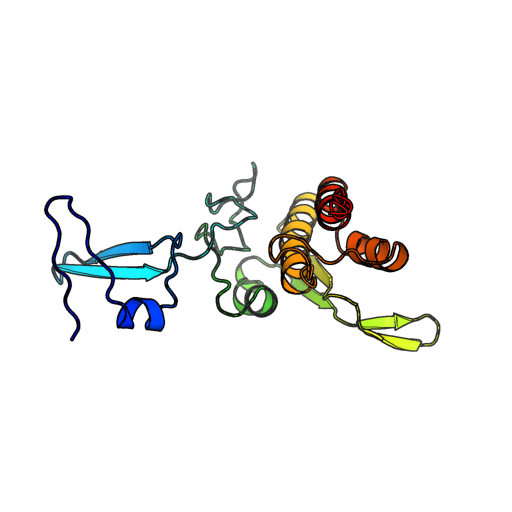6.630 5.680 1.00 86.38 88 GLY A N 1
ATOM 661 C CA . GLY A 1 88 ? 2.005 -6.455 5.905 1.00 86.38 88 GLY A CA 1
ATOM 662 C C . GLY A 1 88 ? 1.127 -7.303 4.986 1.00 86.38 88 GLY A C 1
ATOM 663 O O . GLY A 1 88 ? 0.032 -7.686 5.394 1.00 86.38 88 GLY A O 1
ATOM 664 N N . ILE A 1 89 ? 1.602 -7.642 3.783 1.00 93.12 89 ILE A N 1
ATOM 665 C CA . ILE A 1 89 ? 0.885 -8.533 2.863 1.00 93.12 89 ILE A CA 1
ATOM 666 C C . ILE A 1 89 ? 1.223 -9.994 3.214 1.00 93.12 89 ILE A C 1
ATOM 668 O O . ILE A 1 89 ? 2.385 -10.403 3.125 1.00 93.12 89 ILE A O 1
ATOM 672 N N . PRO A 1 90 ? 0.241 -10.836 3.594 1.00 92.88 90 PRO A N 1
ATOM 673 C CA . PRO A 1 90 ? 0.487 -12.227 3.963 1.00 92.88 90 PRO A CA 1
ATOM 674 C C . PRO A 1 90 ? 0.611 -13.115 2.712 1.00 92.88 90 PRO A C 1
ATOM 676 O O . PRO A 1 90 ? -0.201 -14.004 2.457 1.00 92.88 90 PRO A O 1
ATOM 679 N N . ASN A 1 91 ? 1.683 -12.893 1.952 1.00 91.75 91 ASN A N 1
ATOM 680 C CA . ASN A 1 91 ? 2.018 -13.519 0.667 1.00 91.75 91 ASN A CA 1
ATOM 681 C C . ASN A 1 91 ? 1.777 -15.036 0.625 1.00 91.75 91 ASN A C 1
ATOM 683 O O . ASN A 1 91 ? 1.179 -15.556 -0.315 1.00 91.75 91 ASN A O 1
ATOM 687 N N . ARG A 1 92 ? 2.172 -15.756 1.685 1.00 92.50 92 ARG A N 1
ATOM 688 C CA . ARG A 1 92 ? 1.990 -17.215 1.784 1.00 92.50 92 ARG A CA 1
ATOM 689 C C . ARG A 1 92 ? 0.524 -17.641 1.877 1.00 92.50 92 ARG A C 1
ATOM 691 O O . ARG A 1 92 ? 0.172 -18.657 1.292 1.00 92.50 92 ARG A O 1
ATOM 698 N N . LYS A 1 93 ? -0.316 -16.886 2.598 1.00 95.44 93 LYS A N 1
ATOM 699 C CA . LYS A 1 93 ? -1.747 -17.197 2.778 1.00 95.44 93 LYS A CA 1
ATOM 700 C C . LYS A 1 93 ? -2.476 -17.176 1.435 1.00 95.44 93 LYS A C 1
ATOM 702 O O . LYS A 1 93 ? -3.287 -18.053 1.172 1.00 95.44 93 LYS A O 1
ATOM 707 N N . TYR A 1 94 ? -2.146 -16.197 0.598 1.00 95.44 94 TYR A N 1
ATOM 708 C CA . TYR A 1 94 ? -2.818 -15.954 -0.679 1.00 95.44 94 TYR A CA 1
ATOM 709 C C . TYR A 1 94 ? -2.022 -16.431 -1.899 1.00 95.44 94 TYR A C 1
ATOM 711 O O . TYR A 1 94 ? -2.405 -16.142 -3.024 1.00 95.44 94 TYR A O 1
ATOM 719 N N . LYS A 1 95 ? -0.906 -17.146 -1.693 1.00 95.69 95 LYS A N 1
ATOM 720 C CA . LYS A 1 95 ? -0.013 -17.623 -2.764 1.00 95.69 95 LYS A CA 1
ATOM 721 C C . LYS A 1 95 ? 0.376 -16.512 -3.756 1.00 95.69 95 LYS A C 1
ATOM 723 O O . LYS A 1 95 ? 0.386 -16.713 -4.970 1.00 95.69 95 LYS A O 1
ATOM 728 N N . ILE A 1 96 ? 0.690 -15.332 -3.225 1.00 95.50 96 ILE A N 1
ATOM 729 C CA . ILE A 1 96 ? 1.236 -14.210 -3.991 1.00 95.50 96 ILE A CA 1
ATOM 730 C C . ILE A 1 96 ? 2.749 -14.201 -3.798 1.00 95.50 96 ILE A C 1
ATOM 732 O O . ILE A 1 96 ? 3.237 -14.196 -2.669 1.00 95.50 96 ILE A O 1
ATOM 736 N N . ASN A 1 97 ? 3.501 -14.170 -4.889 1.00 96.62 97 ASN A N 1
ATOM 737 C CA . ASN A 1 97 ? 4.894 -13.760 -4.867 1.00 96.62 97 ASN A CA 1
ATOM 738 C C . ASN A 1 97 ? 4.958 -12.245 -5.077 1.00 96.62 97 ASN A C 1
ATOM 740 O O . ASN A 1 97 ? 4.344 -11.715 -6.003 1.00 96.62 97 ASN A O 1
ATOM 744 N N . VAL A 1 98 ? 5.697 -11.574 -4.198 1.00 96.19 98 VAL A N 1
ATOM 745 C CA . VAL A 1 98 ? 5.960 -10.141 -4.276 1.00 96.19 98 VAL A CA 1
ATOM 746 C C . VAL A 1 98 ? 7.459 -9.953 -4.398 1.00 96.19 98 VAL A C 1
ATOM 748 O O . VAL A 1 98 ? 8.212 -10.403 -3.532 1.00 96.19 98 VAL A O 1
ATOM 751 N N . SER A 1 99 ? 7.875 -9.268 -5.454 1.00 95.62 99 SER A N 1
ATOM 752 C CA . SER A 1 99 ? 9.265 -8.888 -5.683 1.00 95.62 99 SER A CA 1
ATOM 753 C C . SER A 1 99 ? 9.385 -7.369 -5.684 1.00 95.62 99 SER A C 1
ATOM 755 O O . SER A 1 99 ? 8.548 -6.680 -6.261 1.00 95.62 99 SER A O 1
ATOM 757 N N . ILE A 1 100 ? 10.417 -6.849 -5.018 1.00 95.75 100 ILE A N 1
ATOM 758 C CA . ILE A 1 100 ? 10.762 -5.425 -5.034 1.00 95.75 100 ILE A CA 1
ATOM 759 C C . ILE A 1 100 ? 12.192 -5.299 -5.548 1.00 95.75 100 ILE A C 1
ATOM 761 O O . ILE A 1 100 ? 13.121 -5.832 -4.941 1.00 95.75 100 ILE A O 1
ATOM 765 N N . THR A 1 101 ? 12.365 -4.572 -6.647 1.00 94.88 101 THR A N 1
ATOM 766 C CA . THR A 1 101 ? 13.654 -4.408 -7.321 1.00 94.88 101 THR A CA 1
ATOM 767 C C . THR A 1 101 ? 14.071 -2.938 -7.311 1.00 94.88 101 THR A C 1
ATOM 769 O O . THR A 1 101 ? 13.453 -2.093 -7.960 1.00 94.88 101 THR A O 1
ATOM 772 N N . ASN A 1 102 ? 15.167 -2.637 -6.605 1.00 93.44 102 ASN A N 1
ATOM 773 C CA . ASN A 1 102 ? 15.761 -1.291 -6.512 1.00 93.44 102 ASN A CA 1
ATOM 774 C C . ASN A 1 102 ? 16.981 -1.098 -7.411 1.00 93.44 102 ASN A C 1
ATOM 776 O O . ASN A 1 102 ? 17.605 -0.041 -7.381 1.00 93.44 102 ASN A O 1
ATOM 780 N N . GLN A 1 103 ? 17.355 -2.114 -8.179 1.00 92.06 103 GLN A N 1
ATOM 781 C CA . GLN A 1 103 ? 18.524 -2.065 -9.039 1.00 92.06 103 GLN A CA 1
ATOM 782 C C . GLN A 1 103 ? 18.268 -2.802 -10.346 1.00 92.06 103 GLN A C 1
ATOM 784 O O . GLN A 1 103 ? 17.570 -3.813 -10.370 1.00 92.06 103 GLN A O 1
ATOM 789 N N . LYS A 1 104 ? 18.884 -2.324 -11.416 1.00 88.38 104 LYS A N 1
ATOM 790 C CA . LYS A 1 104 ? 18.944 -2.981 -12.717 1.00 88.38 104 LYS A CA 1
ATOM 791 C C . LYS A 1 104 ? 20.401 -3.163 -13.119 1.00 88.38 104 LYS A C 1
ATOM 793 O O . LYS A 1 104 ? 21.271 -2.406 -12.690 1.00 88.38 104 LYS A O 1
ATOM 798 N N . ILE A 1 105 ? 20.663 -4.194 -13.909 1.00 88.56 105 ILE A N 1
ATOM 799 C CA . ILE A 1 105 ? 21.964 -4.393 -14.541 1.00 88.56 105 ILE A CA 1
ATOM 800 C C . ILE A 1 105 ? 21.845 -3.818 -15.948 1.00 88.56 105 ILE A C 1
ATOM 802 O O . ILE A 1 105 ? 20.923 -4.184 -16.674 1.00 88.56 105 ILE A O 1
ATOM 806 N N . ASP A 1 106 ? 22.722 -2.881 -16.296 1.00 86.31 106 ASP A N 1
ATOM 807 C CA . ASP A 1 106 ? 22.767 -2.328 -17.649 1.00 86.31 106 ASP A CA 1
ATOM 808 C C . ASP A 1 106 ? 23.495 -3.260 -18.631 1.00 86.31 106 ASP A C 1
ATOM 810 O O . ASP A 1 106 ? 24.112 -4.254 -18.242 1.00 86.31 106 ASP A O 1
ATOM 814 N N . ASP A 1 107 ? 23.473 -2.910 -19.918 1.00 88.62 107 ASP A N 1
ATOM 815 C CA . ASP A 1 107 ? 24.132 -3.681 -20.982 1.00 88.62 107 ASP A CA 1
ATOM 816 C C . ASP A 1 107 ? 25.658 -3.804 -20.791 1.00 88.62 107 ASP A C 1
ATOM 818 O O . ASP A 1 107 ? 26.311 -4.636 -21.419 1.00 88.62 107 ASP A O 1
ATOM 822 N N . THR A 1 108 ? 26.247 -2.992 -19.905 1.00 92.56 108 THR A N 1
ATOM 823 C CA . THR A 1 108 ? 27.670 -3.035 -19.538 1.00 92.56 108 THR A CA 1
ATOM 824 C C . THR A 1 108 ? 27.943 -3.853 -18.273 1.00 92.56 108 THR A C 1
ATOM 826 O O . THR A 1 108 ? 29.061 -3.838 -17.751 1.00 92.56 108 THR A O 1
ATOM 829 N N . ASN A 1 109 ? 26.940 -4.591 -17.788 1.00 90.50 109 ASN A N 1
ATOM 830 C CA . ASN A 1 109 ? 26.974 -5.395 -16.571 1.00 90.50 109 ASN A CA 1
ATOM 831 C C . ASN A 1 109 ? 27.240 -4.571 -15.295 1.00 90.50 109 ASN A C 1
ATOM 833 O O . ASN A 1 109 ? 27.802 -5.076 -14.319 1.00 90.50 109 ASN A O 1
ATOM 837 N N . ARG A 1 110 ? 26.863 -3.286 -15.295 1.00 91.94 110 ARG A N 1
ATOM 838 C CA . ARG A 1 110 ? 26.967 -2.412 -14.122 1.00 91.94 110 ARG A CA 1
ATOM 839 C C . ARG A 1 110 ? 25.632 -2.321 -13.407 1.00 91.94 110 ARG A C 1
ATOM 841 O O . ARG A 1 110 ? 24.571 -2.268 -14.023 1.00 91.94 110 ARG A O 1
ATOM 848 N N . ILE A 1 111 ? 25.712 -2.270 -12.081 1.00 90.06 111 ILE A N 1
ATOM 849 C CA . ILE A 1 111 ? 24.552 -2.056 -11.223 1.00 90.06 111 ILE A CA 1
ATOM 850 C C . ILE A 1 111 ? 24.167 -0.580 -11.309 1.00 90.06 111 ILE A C 1
ATOM 852 O O . ILE A 1 111 ? 24.950 0.297 -10.941 1.00 90.06 111 ILE A O 1
ATOM 856 N N . GLN A 1 112 ? 22.951 -0.321 -11.769 1.00 89.19 112 GLN A N 1
ATOM 857 C CA . GLN A 1 112 ? 22.307 0.980 -11.703 1.00 89.19 112 GLN A CA 1
ATOM 858 C C . GLN A 1 112 ? 21.155 0.907 -10.711 1.00 89.19 112 GLN A C 1
ATOM 860 O O . GLN A 1 112 ? 20.355 -0.026 -10.744 1.00 89.19 112 GLN A O 1
ATOM 865 N N . PHE A 1 113 ? 21.057 1.893 -9.827 1.00 88.69 113 PHE A N 1
ATOM 866 C CA . PHE A 1 113 ? 19.920 1.987 -8.923 1.00 88.69 113 PHE A CA 1
ATOM 867 C C . PHE A 1 113 ? 18.712 2.527 -9.673 1.00 88.69 113 PHE A C 1
ATOM 869 O O . PHE A 1 113 ? 18.816 3.499 -10.422 1.00 88.69 113 PHE A O 1
ATOM 876 N N . ASN A 1 114 ? 17.564 1.896 -9.455 1.00 87.88 114 ASN A N 1
ATOM 877 C CA . ASN A 1 114 ? 16.308 2.448 -9.914 1.00 87.88 114 ASN A CA 1
ATOM 878 C C . ASN A 1 114 ? 16.023 3.722 -9.124 1.00 87.88 114 ASN A C 1
ATOM 880 O O . ASN A 1 114 ? 16.292 3.814 -7.926 1.00 87.88 114 ASN A O 1
ATOM 884 N N . ILE A 1 115 ? 15.438 4.691 -9.812 1.00 88.50 115 ILE A N 1
ATOM 885 C CA . ILE A 1 115 ? 15.037 5.972 -9.229 1.00 88.50 115 ILE A CA 1
ATOM 886 C C . ILE A 1 115 ? 14.005 5.748 -8.126 1.00 88.50 115 ILE A C 1
ATOM 888 O O . ILE A 1 115 ? 13.999 6.446 -7.114 1.00 88.50 115 ILE A O 1
ATOM 892 N N . MET A 1 116 ? 13.163 4.734 -8.316 1.00 94.12 116 MET A N 1
ATOM 893 C CA . MET A 1 116 ? 12.206 4.252 -7.336 1.00 94.12 116 MET A CA 1
ATOM 894 C C . MET A 1 116 ? 12.177 2.719 -7.362 1.00 94.12 116 MET A C 1
ATOM 896 O O . MET A 1 116 ? 12.438 2.118 -8.408 1.00 94.12 116 MET A O 1
ATOM 900 N N . PRO A 1 117 ? 11.842 2.070 -6.237 1.00 95.94 117 PRO A N 1
ATOM 901 C CA . PRO A 1 117 ? 11.573 0.639 -6.207 1.00 95.94 117 PRO A CA 1
ATOM 902 C C . PRO A 1 117 ? 10.516 0.228 -7.233 1.00 95.94 117 PRO A C 1
ATOM 904 O O . PRO A 1 117 ? 9.461 0.857 -7.309 1.00 95.94 117 PRO A O 1
ATOM 907 N N . LYS A 1 118 ? 10.772 -0.852 -7.977 1.00 96.06 118 LYS A N 1
ATOM 908 C CA . LYS A 1 118 ? 9.771 -1.502 -8.831 1.00 96.06 118 LYS A CA 1
ATOM 909 C C . LYS A 1 118 ? 9.149 -2.678 -8.086 1.00 96.06 118 LYS A C 1
ATOM 911 O O . LYS A 1 118 ? 9.898 -3.527 -7.603 1.00 96.06 118 LYS A O 1
ATOM 916 N N . ILE A 1 119 ? 7.822 -2.749 -8.016 1.00 96.75 119 ILE A N 1
ATOM 917 C CA . ILE A 1 119 ? 7.098 -3.910 -7.483 1.00 96.75 119 ILE A CA 1
ATOM 918 C C . ILE A 1 119 ? 6.613 -4.818 -8.614 1.00 96.75 119 ILE A C 1
ATOM 920 O O . ILE A 1 119 ? 6.082 -4.352 -9.619 1.00 96.75 119 ILE A O 1
ATOM 924 N N . GLU A 1 120 ? 6.756 -6.125 -8.422 1.00 96.69 120 GLU A N 1
ATOM 925 C CA . GLU A 1 120 ? 6.181 -7.146 -9.292 1.00 96.69 120 GLU A CA 1
ATOM 926 C C . GLU A 1 120 ? 5.358 -8.140 -8.469 1.00 96.69 120 GLU A C 1
ATOM 928 O O . GLU A 1 120 ? 5.815 -8.645 -7.438 1.00 96.69 120 GLU A O 1
ATOM 933 N N . LEU A 1 121 ? 4.130 -8.403 -8.928 1.00 96.75 121 LEU A N 1
ATOM 934 C CA . LEU A 1 121 ? 3.206 -9.365 -8.327 1.00 96.75 121 LEU A CA 1
ATOM 935 C C . LEU A 1 121 ? 3.009 -10.562 -9.254 1.00 96.75 121 LEU A C 1
ATOM 937 O O . LEU A 1 121 ? 2.726 -10.397 -10.443 1.00 96.75 121 LEU A O 1
ATOM 941 N N . ILE A 1 122 ? 3.116 -11.772 -8.709 1.00 96.81 122 ILE A N 1
ATOM 942 C CA . ILE A 1 122 ? 2.892 -13.022 -9.445 1.00 96.81 122 ILE A CA 1
ATOM 943 C C . ILE A 1 122 ? 2.040 -13.956 -8.588 1.00 96.81 122 ILE A C 1
ATOM 945 O O . ILE A 1 122 ? 2.305 -14.136 -7.401 1.00 96.81 122 ILE A O 1
ATOM 949 N N . SER A 1 123 ? 1.025 -14.573 -9.185 1.00 95.62 123 SER A N 1
ATOM 950 C CA . SER A 1 123 ? 0.230 -15.618 -8.544 1.00 95.62 123 SER A CA 1
ATOM 951 C C . SER A 1 123 ? -0.439 -16.503 -9.585 1.00 95.62 123 SER A C 1
ATOM 953 O O . SER A 1 123 ? -0.711 -16.056 -10.696 1.00 95.62 123 SER A O 1
ATOM 955 N N . GLU A 1 124 ? -0.721 -17.742 -9.198 1.00 93.81 124 GLU A N 1
ATOM 956 C CA . GLU A 1 124 ? -1.555 -18.672 -9.966 1.00 93.81 124 GLU A CA 1
ATOM 957 C C . GLU A 1 124 ? -3.045 -18.561 -9.588 1.00 93.81 124 GLU A C 1
ATOM 959 O O . GLU A 1 124 ? -3.902 -18.973 -10.361 1.00 93.81 124 GLU A O 1
ATOM 964 N N . GLU A 1 125 ? -3.364 -17.986 -8.420 1.00 93.12 125 GLU A N 1
ATOM 965 C CA . GLU A 1 125 ? -4.738 -17.888 -7.889 1.00 93.12 125 GLU A CA 1
ATOM 966 C C . GLU A 1 125 ? -5.470 -16.622 -8.365 1.00 93.12 125 GLU A C 1
ATOM 968 O O . GLU A 1 125 ? -6.696 -16.540 -8.315 1.00 93.12 125 GLU A O 1
ATOM 973 N N . TYR A 1 126 ? -4.718 -15.616 -8.817 1.00 93.81 126 TYR A N 1
ATOM 974 C CA . TYR A 1 126 ? -5.239 -14.317 -9.234 1.00 93.81 126 TYR A CA 1
ATOM 975 C C . TYR A 1 126 ? -4.893 -14.070 -10.703 1.00 93.81 126 TYR A C 1
ATOM 977 O O . TYR A 1 126 ? -3.762 -14.291 -11.132 1.00 93.81 126 TYR A O 1
ATOM 985 N N . SER A 1 127 ? -5.862 -13.584 -11.481 1.00 93.88 127 SER A N 1
ATOM 986 C CA . SER A 1 127 ? -5.662 -13.282 -12.903 1.00 93.88 127 SER A CA 1
ATOM 987 C C . SER A 1 127 ? -4.601 -12.200 -13.112 1.00 93.88 127 SER A C 1
ATOM 989 O O . SER A 1 127 ? -4.519 -11.262 -12.317 1.00 93.88 127 SER A O 1
ATOM 991 N N . ARG A 1 128 ? -3.866 -12.264 -14.232 1.00 93.38 128 ARG A N 1
ATOM 992 C CA . ARG A 1 128 ? -2.848 -11.261 -14.587 1.00 93.38 128 ARG A CA 1
ATOM 993 C C . ARG A 1 128 ? -3.401 -9.835 -14.617 1.00 93.38 128 ARG A C 1
ATOM 995 O O . ARG A 1 128 ? -2.772 -8.960 -14.046 1.00 93.38 128 ARG A O 1
ATOM 1002 N N . GLU A 1 129 ? -4.582 -9.629 -15.198 1.00 93.50 129 GLU A N 1
ATOM 1003 C CA . GLU A 1 129 ? -5.232 -8.312 -15.280 1.00 93.50 129 GLU A CA 1
ATOM 1004 C C . GLU A 1 129 ? -5.481 -7.699 -13.894 1.00 93.50 129 GLU A C 1
ATOM 1006 O O . GLU A 1 129 ? -5.072 -6.569 -13.624 1.00 93.50 129 GLU A O 1
ATOM 1011 N N . LEU A 1 130 ? -6.070 -8.478 -12.980 1.00 93.56 130 LEU A N 1
ATOM 1012 C CA . LEU A 1 130 ? -6.230 -8.069 -11.585 1.00 93.56 130 LEU A CA 1
ATOM 1013 C C . LEU A 1 130 ? -4.869 -7.762 -10.948 1.00 93.56 130 LEU A C 1
ATOM 1015 O O . LEU A 1 130 ? -4.699 -6.701 -10.357 1.00 93.56 130 LEU A O 1
ATOM 1019 N N . LEU A 1 131 ? -3.878 -8.648 -11.087 1.00 94.94 131 LEU A N 1
ATOM 1020 C CA . LEU A 1 131 ? -2.546 -8.423 -10.519 1.00 94.94 131 LEU A CA 1
ATOM 1021 C C . LEU A 1 131 ? -1.874 -7.159 -11.066 1.00 94.94 131 LEU A C 1
ATOM 1023 O O . LEU A 1 131 ? -1.280 -6.438 -10.272 1.00 94.94 131 LEU A O 1
ATOM 1027 N N . ASP A 1 132 ? -1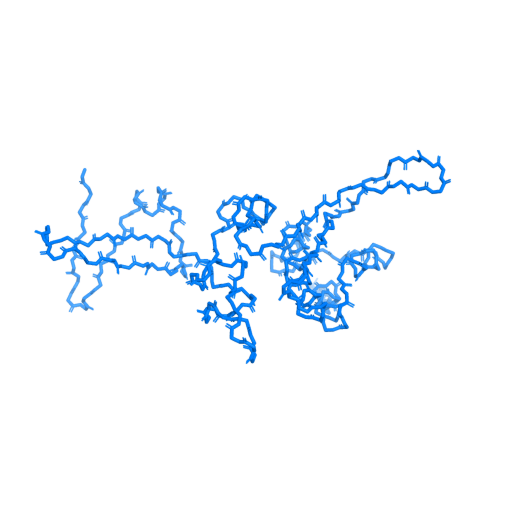.996 -6.857 -12.359 1.00 95.19 132 ASP A N 1
ATOM 1028 C CA . ASP A 1 132 ? -1.480 -5.624 -12.971 1.00 95.19 132 ASP A CA 1
ATOM 1029 C C . ASP A 1 132 ? -2.119 -4.380 -12.345 1.00 95.19 132 ASP A C 1
ATOM 1031 O O . ASP A 1 132 ? -1.421 -3.448 -11.950 1.00 95.19 132 ASP A O 1
ATOM 1035 N N . SER A 1 133 ? -3.443 -4.386 -12.176 1.00 95.19 133 SER A N 1
ATOM 1036 C CA . SER A 1 133 ? -4.183 -3.288 -11.540 1.00 95.19 133 SER A CA 1
ATOM 1037 C C . SER A 1 133 ? -3.762 -3.067 -10.079 1.00 95.19 133 SER A C 1
ATOM 1039 O O . SER A 1 133 ? -3.549 -1.935 -9.621 1.00 95.19 133 SER A O 1
ATOM 1041 N N . ILE A 1 134 ? -3.582 -4.157 -9.326 1.00 96.06 134 ILE A N 1
ATOM 1042 C CA . ILE A 1 134 ? -3.124 -4.096 -7.933 1.00 96.06 134 ILE A CA 1
ATOM 1043 C C . ILE A 1 134 ? -1.663 -3.638 -7.862 1.00 96.06 134 ILE A C 1
ATOM 1045 O O . ILE A 1 134 ? -1.321 -2.811 -7.015 1.00 96.06 134 ILE A O 1
ATOM 1049 N N . GLN A 1 135 ? -0.811 -4.154 -8.747 1.00 97.69 135 GLN A N 1
ATOM 1050 C CA . GLN A 1 135 ? 0.597 -3.783 -8.846 1.00 97.69 135 GLN A CA 1
ATOM 1051 C C . GLN A 1 135 ? 0.732 -2.287 -9.116 1.00 97.69 135 GLN A C 1
ATOM 1053 O O . GLN A 1 135 ? 1.458 -1.615 -8.393 1.00 97.69 135 GLN A O 1
ATOM 1058 N N . ASP A 1 136 ? -0.032 -1.751 -10.069 1.00 97.94 136 ASP A N 1
ATOM 1059 C CA . ASP A 1 136 ? -0.073 -0.319 -10.356 1.00 97.94 136 ASP A CA 1
ATOM 1060 C C . ASP A 1 136 ? -0.536 0.487 -9.147 1.00 97.94 136 ASP A C 1
ATOM 1062 O O . ASP A 1 136 ? 0.052 1.517 -8.829 1.00 97.94 136 ASP A O 1
ATOM 1066 N N . THR A 1 137 ? -1.552 0.008 -8.427 1.00 97.31 137 THR A N 1
ATOM 1067 C CA . THR A 1 137 ? -2.028 0.667 -7.204 1.00 97.31 137 THR A CA 1
ATOM 1068 C C . THR A 1 137 ? -0.911 0.783 -6.164 1.00 97.31 137 THR A C 1
ATOM 1070 O O . THR A 1 137 ? -0.686 1.867 -5.626 1.00 97.31 137 THR A O 1
ATOM 1073 N N . LEU A 1 138 ? -0.182 -0.304 -5.901 1.00 97.69 138 LEU A N 1
ATOM 1074 C CA . LEU A 1 138 ? 0.935 -0.308 -4.952 1.00 97.69 138 LEU A CA 1
ATOM 1075 C C . LEU A 1 138 ? 2.129 0.507 -5.468 1.00 97.69 138 LEU A C 1
ATOM 1077 O O . LEU A 1 138 ? 2.738 1.257 -4.708 1.00 97.69 138 LEU A O 1
ATOM 1081 N N . GLN A 1 139 ? 2.441 0.413 -6.760 1.00 98.12 139 GLN A N 1
ATOM 1082 C CA . GLN A 1 139 ? 3.525 1.163 -7.386 1.00 98.12 139 GLN A CA 1
ATOM 1083 C C . GLN A 1 139 ? 3.263 2.671 -7.351 1.00 98.12 139 GLN A C 1
ATOM 1085 O O . GLN A 1 139 ? 4.181 3.438 -7.083 1.00 98.12 139 GLN A O 1
ATOM 1090 N N . ILE A 1 140 ? 2.020 3.107 -7.559 1.00 97.81 140 ILE A N 1
ATOM 1091 C CA . ILE A 1 140 ? 1.614 4.510 -7.423 1.00 97.81 140 ILE A CA 1
ATOM 1092 C C . ILE A 1 140 ? 1.878 5.015 -6.001 1.00 97.81 140 ILE A C 1
ATOM 1094 O O . ILE A 1 140 ? 2.365 6.130 -5.838 1.00 97.81 140 ILE A O 1
ATOM 1098 N N . MET A 1 141 ? 1.605 4.201 -4.977 1.00 97.19 141 MET A N 1
ATOM 1099 C CA . MET A 1 141 ? 1.900 4.564 -3.587 1.00 97.19 141 MET A CA 1
ATOM 1100 C C . MET A 1 141 ? 3.411 4.671 -3.330 1.00 97.19 141 MET A C 1
ATOM 1102 O O . MET A 1 141 ? 3.844 5.573 -2.618 1.00 97.19 141 MET A O 1
ATOM 1106 N N . ILE A 1 142 ? 4.221 3.796 -3.940 1.00 97.19 142 ILE A N 1
ATOM 1107 C CA . ILE A 1 142 ? 5.690 3.917 -3.925 1.00 97.19 142 ILE A CA 1
ATOM 1108 C C . ILE A 1 142 ? 6.119 5.221 -4.606 1.00 97.19 142 ILE A C 1
ATOM 1110 O O . ILE A 1 142 ? 6.911 5.971 -4.045 1.00 97.19 142 ILE A O 1
ATOM 1114 N N . ILE A 1 143 ? 5.583 5.525 -5.790 1.00 96.69 143 ILE A N 1
ATOM 1115 C CA . ILE A 1 143 ? 5.908 6.760 -6.513 1.00 96.69 143 ILE A CA 1
ATOM 1116 C C . ILE A 1 143 ? 5.568 7.976 -5.652 1.00 96.69 143 ILE A C 1
ATOM 1118 O O . ILE A 1 143 ? 6.395 8.870 -5.517 1.00 96.69 143 ILE A O 1
ATOM 1122 N N . GLU A 1 144 ? 4.391 8.007 -5.033 1.00 95.00 144 GLU A N 1
ATOM 1123 C CA . GLU A 1 144 ? 3.967 9.099 -4.156 1.00 95.00 144 GLU A CA 1
ATOM 1124 C C . GLU A 1 144 ? 4.904 9.301 -2.955 1.00 95.00 144 GLU A C 1
ATOM 1126 O O . GLU A 1 144 ? 5.257 10.443 -2.659 1.00 95.00 144 GLU A O 1
ATOM 1131 N N . GLU A 1 145 ? 5.332 8.221 -2.293 1.00 94.19 145 GLU A N 1
ATOM 1132 C CA . GLU A 1 145 ? 6.222 8.282 -1.124 1.00 94.19 145 GLU A CA 1
ATOM 1133 C C . GLU A 1 145 ? 7.646 8.739 -1.489 1.00 94.19 145 GLU A C 1
ATOM 1135 O O . GLU A 1 145 ? 8.267 9.493 -0.741 1.00 94.19 145 GLU A O 1
ATOM 1140 N N . PHE A 1 146 ? 8.159 8.323 -2.651 1.00 93.94 146 PHE A N 1
ATOM 1141 C CA . PHE A 1 146 ? 9.535 8.608 -3.080 1.00 93.94 146 PHE A CA 1
ATOM 1142 C C . PHE A 1 146 ? 9.666 9.881 -3.929 1.00 93.94 146 PHE A C 1
ATOM 1144 O O . PHE A 1 146 ? 10.779 10.361 -4.163 1.00 93.94 146 PHE A O 1
ATOM 1151 N N . SER A 1 147 ? 8.556 10.449 -4.405 1.00 94.31 147 SER A N 1
ATOM 1152 C CA . SER A 1 147 ? 8.590 11.639 -5.252 1.00 94.31 147 SER A CA 1
ATOM 1153 C C . SER A 1 147 ? 8.807 12.913 -4.433 1.00 94.31 147 SER A C 1
ATOM 1155 O O . SER A 1 147 ? 8.027 13.209 -3.525 1.00 94.31 147 SER A O 1
ATOM 1157 N N . PRO A 1 148 ? 9.811 13.739 -4.778 1.00 91.31 148 PRO A N 1
ATOM 1158 C CA . PRO A 1 148 ? 10.042 14.995 -4.081 1.00 91.31 148 PRO A CA 1
ATOM 1159 C C . PRO A 1 148 ? 8.869 15.959 -4.286 1.00 91.31 148 PRO A C 1
ATOM 1161 O O . PRO A 1 148 ? 8.367 16.121 -5.402 1.00 91.31 148 PRO A O 1
ATOM 1164 N N . LYS A 1 149 ? 8.461 16.647 -3.217 1.00 90.19 149 LYS A N 1
ATOM 1165 C CA . LYS A 1 149 ? 7.455 17.715 -3.280 1.00 90.19 149 LYS A CA 1
ATOM 1166 C C . LYS A 1 149 ? 8.035 18.999 -3.881 1.00 90.19 149 LYS A C 1
ATOM 1168 O O . LYS A 1 149 ? 9.249 19.223 -3.872 1.00 90.19 149 LYS A O 1
ATOM 1173 N N . SER A 1 150 ? 7.169 19.825 -4.457 1.00 86.56 150 SER A N 1
ATOM 1174 C CA . SER A 1 150 ? 7.538 21.129 -4.997 1.00 86.56 150 SER A CA 1
ATOM 1175 C C . SER A 1 150 ? 7.893 22.087 -3.863 1.00 86.56 150 SER A C 1
ATOM 1177 O O . SER A 1 150 ? 7.254 22.104 -2.818 1.00 86.56 150 SER A O 1
ATOM 1179 N N . VAL A 1 151 ? 8.869 22.962 -4.102 1.00 83.38 151 VAL A N 1
ATOM 1180 C CA . VAL A 1 151 ? 9.196 24.055 -3.170 1.00 83.38 151 VAL A CA 1
ATOM 1181 C C . VAL A 1 151 ? 8.079 25.110 -3.140 1.00 83.38 151 VAL A C 1
ATOM 1183 O O . VAL A 1 151 ? 7.940 25.841 -2.169 1.00 83.38 151 VAL A O 1
ATOM 1186 N N . SER A 1 152 ? 7.274 25.200 -4.206 1.00 81.88 152 SER A N 1
ATOM 1187 C CA . SER A 1 152 ? 6.187 26.180 -4.314 1.00 81.88 152 SER A CA 1
ATOM 1188 C C . SER A 1 152 ? 4.905 25.771 -3.584 1.00 81.88 152 SER A C 1
ATOM 1190 O O . SER A 1 152 ? 4.065 26.628 -3.333 1.00 81.88 152 SER A O 1
ATOM 1192 N N . SER A 1 153 ? 4.713 24.476 -3.321 1.00 81.94 153 SER A N 1
ATOM 1193 C CA . SER A 1 153 ? 3.549 23.927 -2.619 1.00 81.94 153 SER A CA 1
ATOM 1194 C C . SER A 1 153 ? 3.831 22.482 -2.212 1.00 81.94 153 SER A C 1
ATOM 1196 O O . SER A 1 153 ? 4.232 21.676 -3.054 1.00 81.94 153 SER A O 1
ATOM 1198 N N . GLU A 1 154 ? 3.563 22.149 -0.950 1.00 80.50 154 GLU A N 1
ATOM 1199 C CA . GLU A 1 154 ? 3.693 20.787 -0.412 1.00 80.50 154 GLU A CA 1
ATOM 1200 C C . GLU A 1 154 ? 2.684 19.802 -1.029 1.00 80.50 154 GLU A C 1
ATOM 1202 O O . GLU A 1 154 ? 2.901 18.589 -1.010 1.00 80.50 154 GLU A O 1
ATOM 1207 N N . GLU A 1 155 ? 1.608 20.313 -1.634 1.00 83.75 155 GLU A N 1
ATOM 1208 C CA . GLU A 1 155 ? 0.584 19.509 -2.310 1.00 83.75 155 GLU A CA 1
ATOM 1209 C C . GLU A 1 155 ? 1.019 19.050 -3.711 1.00 83.75 155 GLU A C 1
ATOM 1211 O O . GLU A 1 155 ? 0.472 18.089 -4.250 1.00 83.75 155 GLU A O 1
ATOM 1216 N N . LEU A 1 156 ? 2.016 19.712 -4.309 1.00 86.12 156 LEU A N 1
ATOM 1217 C CA . LEU A 1 156 ? 2.476 19.444 -5.672 1.00 86.12 156 LEU A CA 1
ATOM 1218 C C . LEU A 1 156 ? 3.786 18.658 -5.665 1.00 86.12 156 LEU A C 1
ATOM 1220 O O . LEU A 1 156 ? 4.625 18.824 -4.782 1.00 86.12 156 LEU A O 1
ATOM 1224 N N . PHE A 1 157 ? 4.008 17.833 -6.686 1.00 89.31 157 PHE A N 1
ATOM 1225 C CA . PHE A 1 157 ? 5.297 17.174 -6.886 1.00 89.31 157 PHE A CA 1
ATOM 1226 C C . PHE A 1 157 ? 6.260 18.060 -7.671 1.00 89.31 157 PHE A C 1
ATOM 1228 O O . PHE A 1 157 ? 5.868 18.852 -8.525 1.00 89.31 157 PHE A O 1
ATOM 1235 N N . LYS A 1 158 ? 7.559 17.915 -7.418 1.00 90.38 158 LYS A N 1
ATOM 1236 C CA . LYS A 1 158 ? 8.584 18.546 -8.246 1.00 90.38 158 LYS A CA 1
ATOM 1237 C C . LYS A 1 158 ? 8.521 17.946 -9.649 1.00 90.38 158 LYS A C 1
ATOM 1239 O O . LYS A 1 158 ? 8.596 16.733 -9.806 1.00 90.38 158 LYS A O 1
ATOM 1244 N N . MET A 1 159 ? 8.449 18.801 -10.667 1.00 90.56 159 MET A N 1
ATOM 1245 C CA . MET A 1 159 ? 8.422 18.355 -12.061 1.00 90.56 159 MET A CA 1
ATOM 1246 C C . MET A 1 159 ? 9.776 17.728 -12.464 1.00 90.56 159 MET A C 1
ATOM 1248 O O . MET A 1 159 ? 10.790 18.436 -12.444 1.00 90.56 159 MET A O 1
ATOM 1252 N N . PRO A 1 160 ? 9.818 16.440 -12.843 1.00 92.81 160 PRO A N 1
ATOM 1253 C CA . PRO A 1 160 ? 10.995 15.788 -13.403 1.00 92.81 160 PRO A CA 1
ATOM 1254 C C . PRO A 1 160 ? 11.246 16.229 -14.855 1.00 92.81 160 PRO A C 1
ATOM 1256 O O . PRO A 1 160 ? 10.339 16.745 -15.524 1.00 92.81 160 PRO A O 1
ATOM 1259 N N . SER A 1 161 ? 12.467 15.984 -15.349 1.00 93.38 161 SER A N 1
ATOM 1260 C CA . SER A 1 161 ? 12.760 16.023 -16.790 1.00 93.38 161 SER A CA 1
ATOM 1261 C C . SER A 1 161 ? 11.914 14.988 -17.538 1.00 93.38 161 SER A C 1
ATOM 1263 O O . SER A 1 161 ? 11.383 14.067 -16.921 1.00 93.38 161 SER A O 1
ATOM 1265 N N . ASP A 1 162 ? 11.780 15.124 -18.857 1.00 93.62 162 ASP A N 1
ATOM 1266 C CA . ASP A 1 162 ? 10.976 14.184 -19.651 1.00 93.62 162 ASP A CA 1
ATOM 1267 C C . ASP A 1 162 ? 11.526 12.752 -19.584 1.00 93.62 162 ASP A C 1
ATOM 1269 O O . ASP A 1 162 ? 10.766 11.832 -19.320 1.00 93.62 162 ASP A O 1
ATOM 1273 N N . ILE A 1 163 ? 12.851 12.583 -19.669 1.00 92.88 163 ILE A N 1
ATOM 1274 C CA . ILE A 1 163 ? 13.520 11.274 -19.523 1.00 92.88 163 ILE A CA 1
ATOM 1275 C C . ILE A 1 163 ? 13.183 10.633 -18.169 1.00 92.88 163 ILE A C 1
ATOM 1277 O O . ILE A 1 163 ? 12.821 9.466 -18.084 1.00 92.88 163 ILE A O 1
ATOM 1281 N N . LEU A 1 164 ? 13.264 11.421 -17.094 1.00 92.94 164 LEU A N 1
ATOM 1282 C CA . LEU A 1 164 ? 12.961 10.950 -15.746 1.00 92.94 164 LEU A CA 1
ATOM 1283 C C . LEU A 1 164 ? 11.473 10.610 -15.582 1.00 92.94 164 LEU A C 1
ATOM 1285 O O . LEU A 1 164 ? 11.127 9.670 -14.874 1.00 92.94 164 LEU A O 1
ATOM 1289 N N . LEU A 1 165 ? 10.589 11.377 -16.221 1.00 94.75 165 LEU A N 1
ATOM 1290 C CA . LEU A 1 165 ? 9.160 11.095 -16.211 1.00 94.75 165 LEU A CA 1
ATOM 1291 C C . LEU A 1 165 ? 8.848 9.788 -16.940 1.00 94.75 165 LEU A C 1
ATOM 1293 O O . LEU A 1 165 ? 8.074 8.996 -16.418 1.00 94.75 165 LEU A O 1
ATOM 1297 N N . GLU A 1 166 ? 9.455 9.548 -18.102 1.00 94.62 166 GLU A N 1
ATOM 1298 C CA . GLU A 1 166 ? 9.311 8.285 -18.832 1.00 94.62 166 GLU A CA 1
ATOM 1299 C C . GLU A 1 166 ? 9.746 7.096 -17.969 1.00 94.62 166 GLU A C 1
ATOM 1301 O O . GLU A 1 166 ? 8.974 6.153 -17.809 1.00 94.62 166 GLU A O 1
ATOM 1306 N N . GLU A 1 167 ? 10.897 7.191 -17.293 1.00 93.62 167 GLU A N 1
ATOM 1307 C CA . GLU A 1 167 ? 11.351 6.144 -16.368 1.00 93.62 167 GLU A CA 1
ATOM 1308 C C . GLU A 1 167 ? 10.362 5.881 -15.219 1.00 93.62 167 GLU A C 1
ATOM 1310 O O . GLU A 1 167 ? 10.169 4.733 -14.825 1.00 93.62 167 GLU A O 1
ATOM 1315 N N . ILE A 1 168 ? 9.711 6.921 -14.683 1.00 95.81 168 ILE A N 1
ATOM 1316 C CA . ILE A 1 168 ? 8.676 6.773 -13.645 1.00 95.81 168 ILE A CA 1
ATOM 1317 C C . ILE A 1 168 ? 7.412 6.119 -14.224 1.00 95.81 168 ILE A C 1
ATOM 1319 O O . ILE A 1 168 ? 6.816 5.251 -13.585 1.00 95.81 168 ILE A O 1
ATOM 1323 N N . LEU A 1 169 ? 6.988 6.526 -15.422 1.00 96.25 169 LEU A N 1
ATOM 1324 C CA . LEU A 1 169 ? 5.800 5.986 -16.089 1.00 96.25 169 LEU A CA 1
ATOM 1325 C C . LEU A 1 169 ? 5.974 4.521 -16.504 1.00 96.25 169 LEU A C 1
ATOM 1327 O O . LEU A 1 169 ? 4.980 3.804 -16.600 1.00 96.25 169 LEU A O 1
ATOM 1331 N N . ASP A 1 170 ? 7.206 4.062 -16.707 1.00 95.25 170 ASP A N 1
ATOM 1332 C CA . ASP A 1 170 ? 7.528 2.661 -16.994 1.00 95.25 170 ASP A CA 1
ATOM 1333 C C . ASP A 1 170 ? 7.451 1.741 -15.770 1.00 95.25 170 ASP A C 1
ATOM 1335 O O . ASP A 1 170 ? 7.459 0.516 -15.911 1.00 95.25 170 ASP A O 1
ATOM 1339 N N . LEU A 1 171 ? 7.325 2.302 -14.564 1.00 95.75 171 LEU A N 1
ATOM 1340 C CA . LEU A 1 171 ? 7.089 1.512 -13.355 1.00 95.75 171 LEU A CA 1
ATOM 1341 C C . LEU A 1 171 ? 5.648 0.993 -13.275 1.00 95.75 171 LEU A C 1
ATOM 1343 O O . LEU A 1 171 ? 5.409 -0.023 -12.626 1.00 95.75 171 LEU A O 1
ATOM 1347 N N . VAL A 1 172 ? 4.699 1.667 -13.929 1.00 97.00 172 VAL A N 1
ATOM 1348 C CA . VAL A 1 172 ? 3.281 1.281 -13.967 1.00 97.00 172 VAL A CA 1
ATOM 1349 C C . VAL A 1 172 ? 2.898 0.706 -15.334 1.00 97.00 172 VAL A C 1
ATOM 1351 O O . VAL A 1 172 ? 3.484 1.025 -16.368 1.00 97.00 172 VAL A O 1
ATOM 1354 N N . THR A 1 173 ? 1.888 -0.153 -15.347 1.00 94.50 173 THR A N 1
ATOM 1355 C CA . THR A 1 173 ? 1.559 -1.028 -16.477 1.00 94.50 173 THR A CA 1
ATOM 1356 C C . THR A 1 173 ? 0.387 -0.481 -17.279 1.00 94.50 173 THR A C 1
ATOM 1358 O O . THR A 1 173 ? 0.461 -0.333 -18.501 1.00 94.50 173 THR A O 1
ATOM 1361 N N . THR A 1 174 ? -0.710 -0.161 -16.598 1.00 94.00 174 THR A N 1
ATOM 1362 C CA . THR A 1 174 ? -1.967 0.235 -17.227 1.00 94.00 174 THR A CA 1
ATOM 1363 C C . THR A 1 174 ? -1.915 1.671 -17.735 1.00 94.00 174 THR A C 1
ATOM 1365 O O . THR A 1 174 ? -1.298 2.564 -17.148 1.00 94.00 174 THR A O 1
ATOM 1368 N N . LYS A 1 175 ? -2.639 1.924 -18.829 1.00 95.56 175 LYS A N 1
ATOM 1369 C CA . LYS A 1 175 ? -2.774 3.270 -19.399 1.00 95.56 175 LYS A CA 1
ATOM 1370 C C . LYS A 1 175 ? -3.332 4.264 -18.375 1.00 95.56 175 LYS A C 1
ATOM 1372 O O . LYS A 1 175 ? -2.810 5.364 -18.245 1.00 95.56 175 LYS A O 1
ATOM 1377 N N . THR A 1 176 ? -4.342 3.847 -17.614 1.00 95.19 176 THR A N 1
ATOM 1378 C CA . THR A 1 176 ? -4.977 4.661 -16.570 1.00 95.19 176 THR A CA 1
ATOM 1379 C C . THR A 1 176 ? -3.987 5.058 -15.475 1.00 95.19 176 THR A C 1
ATOM 1381 O O . THR A 1 176 ? -3.967 6.214 -15.054 1.00 95.19 176 THR A O 1
ATOM 1384 N N . ALA A 1 177 ? -3.131 4.132 -15.030 1.00 96.25 177 ALA A N 1
ATOM 1385 C CA . ALA A 1 177 ? -2.087 4.440 -14.058 1.00 96.25 177 ALA A CA 1
ATOM 1386 C C . ALA A 1 177 ? -1.057 5.427 -14.625 1.00 96.25 177 ALA A C 1
ATOM 1388 O O . ALA A 1 177 ? -0.729 6.409 -13.956 1.00 96.25 177 ALA A O 1
ATOM 1389 N N . LYS A 1 178 ? -0.609 5.226 -15.873 1.00 97.25 178 LYS A N 1
ATOM 1390 C CA . LYS A 1 178 ? 0.312 6.150 -16.559 1.00 97.25 178 LYS A CA 1
ATOM 1391 C C . LYS A 1 178 ? -0.270 7.558 -16.666 1.00 97.25 178 LYS A C 1
ATOM 1393 O O . LYS A 1 178 ? 0.397 8.526 -16.318 1.00 97.25 178 LYS A O 1
ATOM 1398 N N . GLU A 1 179 ? -1.524 7.684 -17.093 1.00 96.06 179 GLU A N 1
ATOM 1399 C CA . GLU A 1 179 ? -2.215 8.975 -17.191 1.00 96.06 179 GLU A CA 1
ATOM 1400 C C . GLU A 1 179 ? -2.311 9.669 -15.826 1.00 96.06 179 GLU A C 1
ATOM 1402 O O . GLU A 1 179 ? -1.983 10.852 -15.709 1.00 96.06 179 GLU A O 1
ATOM 1407 N N . LYS A 1 180 ? -2.683 8.925 -14.776 1.00 94.88 180 LYS A N 1
ATOM 1408 C CA . LYS A 1 180 ? -2.761 9.446 -13.406 1.00 94.88 180 LYS A CA 1
ATOM 1409 C C . LYS A 1 180 ? -1.413 9.977 -12.914 1.00 94.88 180 LYS A C 1
ATOM 1411 O O . LYS A 1 180 ? -1.351 11.099 -12.419 1.00 94.88 180 LYS A O 1
ATOM 1416 N N . VAL A 1 181 ? -0.347 9.191 -13.058 1.00 95.56 181 VAL A N 1
ATOM 1417 C CA . VAL A 1 181 ? 1.003 9.581 -12.620 1.00 95.56 181 VAL A CA 1
ATOM 1418 C C . VAL A 1 181 ? 1.529 10.753 -13.450 1.00 95.56 181 VAL A C 1
ATOM 1420 O O . VAL A 1 181 ? 2.121 11.676 -12.902 1.00 95.56 181 VAL A O 1
ATOM 1423 N N . ASN A 1 182 ? 1.267 10.784 -14.757 1.00 94.81 182 ASN A N 1
ATOM 1424 C CA . ASN A 1 182 ? 1.682 11.890 -15.617 1.00 94.81 182 ASN A CA 1
ATOM 1425 C C . ASN A 1 182 ? 1.092 13.237 -15.154 1.00 94.81 182 ASN A C 1
ATOM 1427 O O . ASN A 1 182 ? 1.807 14.237 -15.068 1.00 94.81 182 ASN A O 1
ATOM 1431 N N . LEU A 1 183 ? -0.195 13.257 -14.789 1.00 93.44 183 LEU A N 1
ATOM 1432 C CA . LEU A 1 183 ? -0.878 14.468 -14.317 1.00 93.44 183 LEU A CA 1
ATOM 1433 C C . LEU A 1 183 ? -0.271 15.040 -13.028 1.00 93.44 183 LEU A C 1
ATOM 1435 O O . LEU A 1 183 ? -0.252 16.257 -12.854 1.00 93.44 183 LEU A O 1
ATOM 1439 N N . TRP A 1 184 ? 0.285 14.198 -12.154 1.00 92.62 184 TRP A N 1
ATOM 1440 C CA . TRP A 1 184 ? 0.968 14.643 -10.933 1.00 92.62 184 TRP A CA 1
ATOM 1441 C C . TRP A 1 184 ? 2.186 15.531 -11.208 1.00 92.62 184 TRP A C 1
ATOM 1443 O O . TRP A 1 184 ? 2.503 16.424 -10.423 1.00 92.62 184 TRP A O 1
ATOM 1453 N N . PHE A 1 185 ? 2.855 15.302 -12.336 1.00 91.94 185 PHE A N 1
ATOM 1454 C CA . PHE A 1 185 ? 4.118 15.942 -12.700 1.00 91.94 185 PHE A CA 1
ATOM 1455 C C . PHE A 1 185 ? 3.990 16.998 -13.803 1.00 91.94 185 PHE A C 1
ATOM 1457 O O . PHE A 1 185 ? 4.987 17.631 -14.173 1.00 91.94 185 PHE A O 1
ATOM 1464 N N . ARG A 1 186 ? 2.788 17.173 -14.360 1.00 88.19 186 ARG A N 1
ATOM 1465 C CA . ARG A 1 186 ? 2.490 18.064 -15.489 1.00 88.19 186 ARG A CA 1
ATOM 1466 C C . ARG A 1 186 ? 1.265 18.938 -15.193 1.00 88.19 186 ARG A C 1
ATOM 1468 O O . ARG A 1 186 ? 0.314 18.973 -15.963 1.00 88.19 186 ARG A O 1
ATOM 1475 N N . TYR A 1 187 ? 1.303 19.656 -14.072 1.00 81.00 187 TYR A N 1
ATOM 1476 C CA . TYR A 1 187 ? 0.324 20.696 -13.739 1.00 81.00 187 TYR A CA 1
ATOM 1477 C C . TYR A 1 187 ? 0.695 22.045 -14.378 1.00 81.00 187 TYR A C 1
ATOM 1479 O O . TYR A 1 187 ? 1.869 22.324 -14.645 1.00 81.00 187 TYR A O 1
ATOM 1487 N N . GLU A 1 188 ? -0.302 22.903 -14.612 1.00 70.50 188 GLU A N 1
ATOM 1488 C CA . GLU A 1 188 ? -0.071 24.261 -15.111 1.00 70.50 188 GLU A CA 1
ATOM 1489 C C . GLU A 1 188 ? 0.712 25.083 -14.083 1.00 70.50 188 GLU A C 1
ATOM 1491 O O . GLU A 1 188 ? 0.333 25.190 -12.915 1.00 70.50 188 GLU A O 1
ATOM 1496 N N . ARG A 1 189 ? 1.818 25.699 -14.512 1.00 60.78 189 ARG A N 1
ATOM 1497 C CA . ARG A 1 189 ? 2.494 26.704 -13.690 1.00 60.78 189 ARG A CA 1
ATOM 1498 C C . ARG A 1 189 ? 1.735 28.010 -13.843 1.00 60.78 189 ARG A C 1
ATOM 1500 O O . ARG A 1 189 ? 1.774 28.594 -14.921 1.00 60.78 189 ARG A O 1
ATOM 1507 N N . THR A 1 190 ? 1.133 28.515 -12.773 1.00 56.03 190 THR A N 1
ATOM 1508 C CA . THR A 1 190 ? 0.830 29.944 -12.697 1.00 56.03 190 THR A CA 1
ATOM 1509 C C . THR A 1 190 ? 2.171 30.680 -12.706 1.00 56.03 190 THR A C 1
ATOM 1511 O O . THR A 1 190 ? 2.960 30.516 -11.769 1.00 56.03 190 THR A O 1
ATOM 1514 N N . PRO A 1 191 ? 2.515 31.429 -13.771 1.00 51.78 191 PRO A N 1
ATOM 1515 C CA . PRO A 1 191 ? 3.715 32.244 -13.741 1.00 51.78 191 PRO A CA 1
ATOM 1516 C C . PRO A 1 191 ? 3.570 33.215 -12.570 1.00 51.78 191 PRO A C 1
ATOM 1518 O O . PRO A 1 191 ? 2.489 33.766 -12.364 1.00 51.78 191 PRO A O 1
ATOM 1521 N N . PHE A 1 192 ? 4.638 33.376 -11.785 1.00 53.31 192 PHE A N 1
ATOM 1522 C CA . PHE A 1 192 ? 4.703 34.359 -10.705 1.00 53.31 192 PHE A CA 1
ATOM 1523 C C . PHE A 1 192 ? 4.030 35.656 -11.165 1.00 53.31 192 PHE A C 1
ATOM 1525 O O . PHE A 1 192 ? 4.468 36.241 -12.160 1.00 53.31 192 PHE A O 1
ATOM 1532 N N . ASN A 1 193 ? 2.968 36.080 -10.470 1.00 46.06 193 ASN A N 1
ATOM 1533 C CA . ASN A 1 193 ? 2.441 37.429 -10.628 1.00 46.06 193 ASN A CA 1
ATOM 1534 C C . ASN A 1 193 ? 3.617 38.369 -10.364 1.00 46.06 19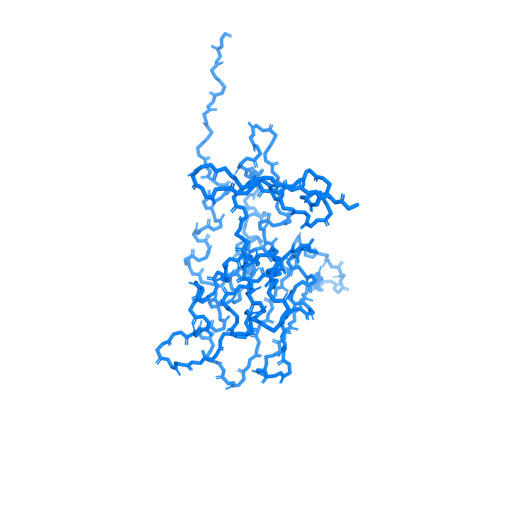3 ASN A C 1
ATOM 1536 O O . ASN A 1 193 ? 4.095 38.477 -9.234 1.00 46.06 193 ASN A O 1
ATOM 1540 N N . LYS A 1 194 ? 4.142 38.966 -11.436 1.00 40.94 194 LYS A N 1
ATOM 1541 C CA . LYS A 1 194 ? 5.121 40.041 -11.353 1.00 40.94 194 LYS A CA 1
ATOM 1542 C C . LYS A 1 194 ? 4.385 41.225 -10.729 1.00 40.94 194 LYS A C 1
ATOM 1544 O O . LYS A 1 194 ? 3.659 41.914 -11.440 1.00 40.94 194 LYS A O 1
ATOM 1549 N N . ASN A 1 195 ? 4.514 41.383 -9.414 1.00 40.38 195 ASN A N 1
ATOM 1550 C CA . ASN A 1 195 ? 4.277 42.666 -8.757 1.00 40.38 195 ASN A CA 1
ATOM 1551 C C . ASN A 1 195 ? 5.416 43.621 -9.108 1.00 40.38 195 ASN A C 1
ATOM 1553 O O . ASN A 1 195 ? 6.579 43.151 -9.123 1.00 40.38 195 ASN A O 1
#

Organism: Lysinibacillus sphaericus (NCBI:txid1421)

InterPro domains:
  IPR007159 SpoVT-AbrB domain [PF04014] (4-47)
  IPR007159 SpoVT-AbrB domain [PS51740] (1-48)
  IPR007159 SpoVT-AbrB domain [SM00966] (4-49)
  IPR007159 SpoVT-AbrB domain [TIGR01439] (4-34)
  IPR037914 SpoVT-AbrB domain superfamily [SSF89447] (1-46)

Radius of gyration: 21.1 Å; chains: 1; bounding box: 51×61×55 Å

Secondary structure (DSSP, 8-state):
----PPPTTS--PPPHHHHHHTT--TT--EEEEEETTTTEEEEEE--EEPTTTTTSSEETTTTEE-TTTTTSSEE--TT-HHHIIIIIS-TTTTTEEEEEEEEEE-TTS-EEEEEEEEEEEEESSS-HHHHHHHHHHHHHHHHHHHSPEETTEEEEEPPPPHHHHHHHHTT--SHHHHHHHHHHH----------

Foldseek 3Di:
DDDWDQDPVRDTDDDPVRCVVQVPDPPFDKDWDADPVVRDIDIHGFAAQDPLCRQQQAHPPVRHGDQLQRSRRHFHQVVHLVCCQVPVRPCVVQVKDKDWDQWDQDPVRDTDGQLWIAIDIDGPNDDPVSRLVVSLVSLVSRCVVSFDADPVDNQATAADDPVSLVSSLVSHDDPVSSVVSVCRRDDDDPPPPPD